Protein AF-A0A9N9MFJ0-F1 (afdb_monomer_lite)

Secondary structure (DSSP, 8-state):
-HHHHHHHHSTTGGG--TTHHHHHHHHHHHHHHHHHHHHHHHHHHHHHHHHHHSS--EETTEEHHHHHHHHHHHHHHHHHHHHHHHHHHHHHHHHSSTT-----SS-------------------------PPPPP--------------------SSSSSSSSSS----HHHHHHHHHHHHHHHHHHHHHHHHHHHHHHHHHHHHHHHHHHHHHHHHHHHHHHHHHTT--

Sequence (231 aa):
MIQFEENATGVNRFKNRGGQLLQEEKERNKLSKVIPQLEEQMLNLSGAFLVKNGVVFKTFGSTVEEYIQNLHESRENDRKTKLSARKLQRCETTLRTPGKSCMSLFPPSTSKCTTVTPKTIASASKKKIFATPTTENTAKRPKATPATVGSKTNWCSTAFVSIWLLNGFSISTAIRQFVQRKQRRLFHFIFNFWLFHSRLLLWSLHWRRLSKTTQNWCNKKISKARHENDS

Structure (mmCIF, N/CA/C/O backbone):
data_AF-A0A9N9MFJ0-F1
#
_entry.id   AF-A0A9N9MFJ0-F1
#
loop_
_atom_site.group_PDB
_atom_site.id
_atom_site.type_symbol
_atom_site.label_atom_id
_atom_site.label_alt_id
_atom_site.label_comp_id
_atom_site.label_asym_id
_atom_site.label_entity_id
_atom_site.label_seq_id
_atom_site.pdbx_PDB_ins_code
_atom_site.Cartn_x
_atom_site.Cartn_y
_atom_site.Cartn_z
_atom_site.occupancy
_atom_site.B_iso_or_equiv
_atom_site.auth_seq_id
_atom_site.auth_comp_id
_atom_site.auth_asym_id
_atom_site.auth_atom_id
_atom_site.pdbx_PDB_model_num
ATOM 1 N N . MET A 1 1 ? 1.317 -4.064 0.235 1.00 89.25 1 MET A N 1
ATOM 2 C CA . MET A 1 1 ? 0.957 -3.100 -0.834 1.00 89.25 1 MET A CA 1
ATOM 3 C C . MET A 1 1 ? 2.198 -2.470 -1.450 1.00 89.25 1 MET A C 1
ATOM 5 O O . MET A 1 1 ? 2.419 -2.697 -2.627 1.00 89.25 1 MET A O 1
ATOM 9 N N . ILE A 1 2 ? 3.027 -1.771 -0.664 1.00 89.88 2 ILE A N 1
ATOM 10 C CA . ILE A 1 2 ? 4.211 -1.014 -1.125 1.00 89.88 2 ILE A CA 1
ATOM 11 C C . ILE A 1 2 ? 5.110 -1.820 -2.082 1.00 89.88 2 ILE A C 1
ATOM 13 O O . ILE A 1 2 ? 5.351 -1.379 -3.198 1.00 89.88 2 ILE A O 1
ATOM 17 N N . GLN A 1 3 ? 5.501 -3.044 -1.713 1.00 90.56 3 GLN A N 1
ATOM 18 C CA . GLN A 1 3 ? 6.337 -3.906 -2.567 1.00 90.56 3 GLN A CA 1
ATOM 19 C C . GLN A 1 3 ? 5.729 -4.171 -3.958 1.00 90.56 3 GLN A C 1
ATOM 21 O O . GLN A 1 3 ? 6.433 -4.127 -4.962 1.00 90.56 3 GLN A O 1
ATOM 26 N N . PHE A 1 4 ? 4.413 -4.395 -4.049 1.00 90.56 4 PHE A N 1
ATOM 27 C CA . PHE A 1 4 ? 3.742 -4.592 -5.340 1.00 90.56 4 PHE A CA 1
ATOM 28 C C . PHE A 1 4 ? 3.744 -3.316 -6.192 1.00 90.56 4 PHE A C 1
ATOM 30 O O . PHE A 1 4 ? 3.806 -3.398 -7.416 1.00 90.56 4 PHE A O 1
ATOM 37 N N . GLU A 1 5 ? 3.701 -2.136 -5.572 1.00 89.25 5 GLU A N 1
ATOM 38 C CA . GLU A 1 5 ? 3.791 -0.852 -6.282 1.00 89.25 5 GLU A CA 1
ATOM 39 C C . GLU A 1 5 ? 5.205 -0.567 -6.787 1.00 89.25 5 GLU A C 1
ATOM 41 O O . GLU A 1 5 ? 5.390 -0.065 -7.898 1.00 89.25 5 GLU A O 1
ATOM 46 N N . GLU A 1 6 ? 6.213 -0.928 -6.000 1.00 89.56 6 GLU A N 1
ATOM 47 C CA . GLU A 1 6 ? 7.617 -0.829 -6.394 1.00 89.56 6 GLU A CA 1
ATOM 48 C C . GLU A 1 6 ? 7.927 -1.781 -7.550 1.00 89.56 6 GLU A C 1
ATOM 50 O O . GLU A 1 6 ? 8.476 -1.354 -8.568 1.00 89.56 6 GLU A O 1
ATOM 55 N N . ASN A 1 7 ? 7.459 -3.028 -7.473 1.00 88.00 7 ASN A N 1
ATOM 56 C CA . ASN A 1 7 ? 7.577 -3.997 -8.564 1.00 88.00 7 ASN A CA 1
ATOM 57 C C . ASN A 1 7 ? 6.837 -3.526 -9.830 1.00 88.00 7 ASN A C 1
ATOM 59 O O . ASN A 1 7 ? 7.343 -3.674 -10.944 1.00 88.00 7 ASN A O 1
ATOM 63 N N . ALA A 1 8 ? 5.670 -2.886 -9.679 1.00 87.25 8 ALA A N 1
ATOM 64 C CA . ALA A 1 8 ? 4.902 -2.343 -10.800 1.00 87.25 8 ALA A CA 1
ATOM 65 C C . ALA A 1 8 ? 5.563 -1.126 -11.478 1.00 87.25 8 ALA A C 1
ATOM 67 O O . ALA A 1 8 ? 5.294 -0.869 -12.658 1.00 87.25 8 ALA A O 1
ATOM 68 N N . THR A 1 9 ? 6.411 -0.382 -10.761 1.00 85.94 9 THR A N 1
ATOM 69 C CA . THR A 1 9 ? 7.080 0.844 -11.241 1.00 85.94 9 THR A CA 1
ATOM 70 C C . THR A 1 9 ? 8.585 0.681 -11.488 1.00 85.94 9 THR A C 1
ATOM 72 O O . THR A 1 9 ? 9.247 1.643 -11.898 1.00 85.94 9 THR A O 1
ATOM 75 N N . GLY A 1 10 ? 9.125 -0.516 -11.245 1.00 84.56 10 GLY A N 1
ATOM 76 C CA . GLY A 1 10 ? 10.537 -0.851 -11.391 1.00 84.56 10 GLY A CA 1
ATOM 77 C C . GLY A 1 10 ? 10.978 -1.059 -12.842 1.00 84.56 10 GLY A C 1
ATOM 78 O O . GLY A 1 10 ? 10.220 -1.520 -13.695 1.00 84.56 10 GLY A O 1
ATOM 79 N N . VAL A 1 11 ? 12.253 -0.767 -13.116 1.00 83.25 11 VAL A N 1
ATOM 80 C CA . VAL A 1 11 ? 12.865 -0.867 -14.459 1.00 83.25 11 VAL A CA 1
ATOM 81 C C . VAL A 1 11 ? 12.879 -2.312 -14.984 1.00 83.25 11 VAL A C 1
ATOM 83 O O . VAL A 1 11 ? 12.738 -2.545 -16.180 1.00 83.25 11 VAL A O 1
ATOM 86 N N . ASN A 1 12 ? 12.972 -3.299 -14.087 1.00 83.06 12 ASN A N 1
ATOM 87 C CA . ASN A 1 12 ? 13.058 -4.725 -14.424 1.00 83.06 12 ASN A CA 1
ATOM 88 C C . ASN A 1 12 ? 11.703 -5.455 -14.463 1.00 83.06 12 ASN A C 1
ATOM 90 O O . ASN A 1 12 ? 11.678 -6.685 -14.506 1.00 83.06 12 ASN A O 1
ATOM 94 N N . ARG A 1 13 ? 10.575 -4.733 -14.486 1.00 84.62 13 ARG A N 1
ATOM 95 C CA . ARG A 1 13 ? 9.223 -5.322 -14.438 1.00 84.62 13 ARG A CA 1
ATOM 96 C C . ARG A 1 13 ? 8.964 -6.391 -15.512 1.00 84.62 13 ARG A C 1
ATOM 98 O O . ARG A 1 13 ? 8.273 -7.372 -15.258 1.00 84.62 13 ARG A O 1
ATOM 105 N N . PHE A 1 14 ? 9.525 -6.227 -16.710 1.00 85.00 14 PHE A N 1
ATOM 106 C CA . PHE A 1 14 ? 9.310 -7.150 -17.835 1.00 85.00 14 PHE A CA 1
ATOM 107 C C . PHE A 1 14 ? 10.260 -8.356 -17.857 1.00 85.00 14 PHE A C 1
ATOM 109 O O . PHE A 1 14 ? 10.137 -9.217 -18.726 1.00 85.00 14 PHE A O 1
ATOM 116 N N . LYS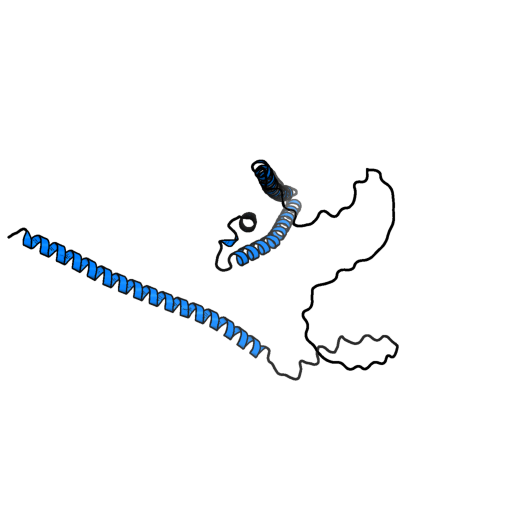 A 1 15 ? 11.196 -8.454 -16.905 1.00 85.62 15 LYS A N 1
ATOM 117 C CA . LYS A 1 15 ? 12.100 -9.609 -16.794 1.00 85.62 15 LYS A CA 1
ATOM 118 C C . LYS A 1 15 ? 11.383 -10.857 -16.251 1.00 85.62 15 LYS A C 1
ATOM 120 O O . LYS A 1 15 ? 11.860 -11.974 -16.456 1.00 85.62 15 LYS A O 1
ATOM 125 N N . ASN A 1 16 ? 10.226 -10.677 -15.615 1.00 81.00 16 ASN A N 1
ATOM 126 C CA . ASN A 1 16 ? 9.433 -11.745 -15.011 1.00 81.00 16 ASN A CA 1
ATOM 127 C C . ASN A 1 16 ? 8.742 -12.590 -16.104 1.00 81.00 16 ASN A C 1
ATOM 129 O O . ASN A 1 16 ? 7.738 -12.183 -16.692 1.00 81.00 16 ASN A O 1
ATOM 133 N N . ARG A 1 17 ? 9.294 -13.774 -16.406 1.00 80.31 17 ARG A N 1
ATOM 134 C CA . ARG A 1 17 ? 8.731 -14.739 -17.374 1.00 80.31 17 ARG A CA 1
ATOM 135 C C . ARG A 1 17 ? 7.572 -15.536 -16.749 1.00 80.31 17 ARG A C 1
ATOM 137 O O . ARG A 1 17 ? 7.477 -15.657 -15.537 1.00 80.31 17 ARG A O 1
ATOM 144 N N . GLY A 1 18 ? 6.696 -16.116 -17.575 1.00 86.06 18 GLY A N 1
ATOM 145 C CA . GLY A 1 18 ? 5.703 -17.102 -17.109 1.00 86.06 18 GLY A CA 1
ATOM 146 C C . GLY A 1 18 ? 4.412 -16.544 -16.492 1.00 86.06 18 GLY A C 1
ATOM 147 O O . GLY A 1 18 ? 3.746 -17.247 -15.742 1.00 86.06 18 GLY A O 1
ATOM 148 N N . GLY A 1 19 ? 4.024 -15.301 -16.802 1.00 90.31 19 GLY A N 1
ATOM 149 C CA . GLY A 1 19 ? 2.729 -14.741 -16.375 1.00 90.31 19 GLY A CA 1
ATOM 150 C C . GLY A 1 19 ? 2.687 -14.202 -14.939 1.00 90.31 19 GLY A C 1
ATOM 151 O O . GLY A 1 19 ? 1.621 -13.801 -14.474 1.00 90.31 19 GLY A O 1
ATOM 152 N N . GLN A 1 20 ? 3.832 -14.130 -14.259 1.00 90.31 20 GLN A N 1
ATOM 153 C CA . GLN A 1 20 ? 3.965 -13.595 -12.901 1.00 90.31 20 GLN A CA 1
ATOM 154 C C . GLN A 1 20 ? 3.457 -12.148 -12.774 1.00 90.31 20 GLN A C 1
ATOM 156 O O . GLN A 1 20 ? 2.785 -11.817 -11.803 1.00 90.31 20 GLN A O 1
ATOM 161 N N . LEU A 1 21 ? 3.651 -11.319 -13.807 1.00 90.69 21 LEU A N 1
ATOM 162 C CA . LEU A 1 21 ? 3.109 -9.955 -13.877 1.00 90.69 21 LEU A CA 1
ATOM 163 C C . LEU A 1 21 ? 1.594 -9.906 -13.613 1.00 90.69 21 LEU A C 1
ATOM 165 O O . LEU A 1 21 ? 1.085 -8.995 -12.968 1.00 90.69 21 LEU A O 1
ATOM 169 N N . LEU A 1 22 ? 0.870 -10.898 -14.134 1.00 91.38 22 LEU A N 1
ATOM 170 C CA . LEU A 1 22 ? -0.580 -10.986 -14.015 1.00 91.38 22 LEU A CA 1
ATOM 171 C C . LEU A 1 22 ? -0.999 -11.421 -12.606 1.00 91.38 22 LEU A C 1
ATOM 173 O O . LEU A 1 22 ? -2.061 -11.030 -12.127 1.00 91.38 22 LEU A O 1
ATOM 177 N N . GLN A 1 23 ? -0.170 -12.233 -11.949 1.00 93.12 23 GLN A N 1
ATOM 178 C CA . GLN A 1 23 ? -0.388 -12.675 -10.574 1.00 93.12 23 GLN A CA 1
ATOM 179 C C . GLN A 1 23 ? -0.132 -11.532 -9.593 1.00 93.12 23 GLN A C 1
ATOM 181 O O . GLN A 1 23 ? -1.016 -11.229 -8.795 1.00 93.12 23 GLN A O 1
ATOM 186 N N . GLU A 1 24 ? 0.998 -10.836 -9.729 1.00 92.62 24 GLU A N 1
ATOM 187 C CA . GLU A 1 24 ? 1.337 -9.656 -8.923 1.00 92.62 24 GLU A CA 1
ATOM 188 C C . GLU A 1 24 ? 0.259 -8.572 -9.047 1.00 92.62 24 GLU A C 1
ATOM 190 O O . GLU A 1 24 ? -0.202 -8.025 -8.048 1.00 92.62 24 GLU A O 1
ATOM 195 N N . GLU A 1 25 ? -0.229 -8.313 -10.262 1.00 93.69 25 GLU A N 1
ATOM 196 C CA . GLU A 1 25 ? -1.300 -7.342 -10.496 1.00 93.69 25 GLU A CA 1
ATOM 197 C C . GLU A 1 25 ? -2.639 -7.791 -9.885 1.00 93.69 25 GLU A C 1
ATOM 199 O O . GLU A 1 25 ? -3.388 -6.991 -9.316 1.00 93.69 25 GLU A O 1
ATOM 204 N N . LYS A 1 26 ? -2.948 -9.092 -9.942 1.00 95.25 26 LYS A N 1
ATOM 205 C CA . LYS A 1 26 ? -4.134 -9.652 -9.283 1.00 95.25 2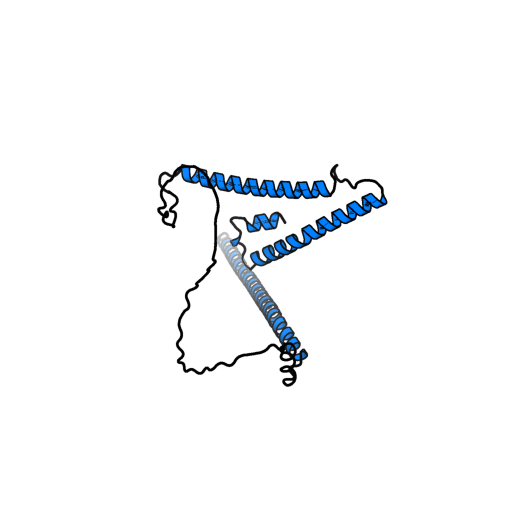6 LYS A CA 1
ATOM 206 C C . LYS A 1 26 ? -4.039 -9.521 -7.762 1.00 95.25 26 LYS A C 1
ATOM 208 O O . LYS A 1 26 ? -5.041 -9.203 -7.126 1.00 95.25 26 LYS A O 1
ATOM 213 N N . GLU A 1 27 ? -2.873 -9.767 -7.179 1.00 95.69 27 GLU A N 1
ATOM 214 C CA . GLU A 1 27 ? -2.626 -9.637 -5.740 1.00 95.69 27 GLU A CA 1
ATOM 215 C C . GLU A 1 27 ? -2.669 -8.183 -5.283 1.00 95.69 27 GLU A C 1
ATOM 217 O O . GLU A 1 27 ? -3.352 -7.878 -4.304 1.00 95.69 27 GLU A O 1
ATOM 222 N N . ARG A 1 28 ? -2.070 -7.271 -6.050 1.00 95.62 28 ARG A N 1
ATOM 223 C CA . ARG A 1 28 ? -2.187 -5.825 -5.838 1.00 95.62 28 ARG A CA 1
ATOM 224 C C . ARG A 1 28 ? -3.653 -5.397 -5.771 1.00 95.62 28 ARG A C 1
ATOM 226 O O . ARG A 1 28 ? -4.057 -4.762 -4.804 1.00 95.62 28 ARG A O 1
ATOM 233 N N . ASN A 1 29 ? -4.470 -5.829 -6.734 1.00 95.81 29 ASN A N 1
ATOM 234 C CA . ASN A 1 29 ? -5.901 -5.513 -6.771 1.00 95.81 29 ASN A CA 1
ATOM 235 C C . ASN A 1 29 ? -6.698 -6.131 -5.613 1.00 95.81 29 ASN A C 1
ATOM 237 O O . ASN A 1 29 ? -7.684 -5.542 -5.174 1.00 95.81 29 ASN A O 1
ATOM 241 N N . LYS A 1 30 ? -6.299 -7.305 -5.105 1.00 96.81 30 LYS A N 1
ATOM 242 C CA . LYS A 1 30 ? -6.892 -7.864 -3.880 1.00 96.81 30 LYS A CA 1
ATOM 243 C C . LYS A 1 30 ? -6.556 -6.989 -2.676 1.00 96.81 30 LYS A C 1
ATOM 245 O O . LYS A 1 30 ? -7.462 -6.607 -1.945 1.00 96.81 30 LYS A O 1
ATOM 250 N N . LEU A 1 31 ? -5.285 -6.627 -2.501 1.00 95.88 31 LEU A N 1
ATOM 251 C CA . LEU A 1 31 ? -4.848 -5.781 -1.389 1.00 95.88 31 LEU A CA 1
ATOM 252 C C . LEU A 1 31 ? -5.511 -4.403 -1.424 1.00 95.88 31 LEU A C 1
ATOM 254 O O . LEU A 1 31 ? -5.966 -3.938 -0.387 1.00 95.88 31 LEU A O 1
ATOM 258 N N . SER A 1 32 ? -5.661 -3.790 -2.601 1.00 94.31 32 SER A N 1
ATOM 259 C CA . SER A 1 32 ? -6.371 -2.510 -2.744 1.00 94.31 32 SER A CA 1
ATOM 260 C C . SER A 1 32 ? -7.829 -2.556 -2.279 1.00 94.31 32 SER A C 1
ATOM 262 O O . SER A 1 32 ? -8.378 -1.516 -1.941 1.00 94.31 32 SER A O 1
ATOM 264 N N . LYS A 1 33 ? -8.458 -3.737 -2.259 1.00 96.44 33 LYS A N 1
ATOM 265 C CA . LYS A 1 33 ? -9.828 -3.920 -1.759 1.00 96.44 33 LYS A CA 1
ATOM 266 C C . LYS A 1 33 ? -9.871 -4.293 -0.282 1.00 96.44 33 LYS A C 1
ATOM 268 O O . LYS A 1 33 ? -10.771 -3.859 0.418 1.00 96.44 33 LYS A O 1
ATOM 273 N N . VAL A 1 34 ? -8.920 -5.104 0.178 1.00 97.12 34 VAL A N 1
ATOM 274 C CA . VAL A 1 34 ? -8.897 -5.610 1.559 1.00 97.12 34 VAL A CA 1
ATOM 275 C C . VAL A 1 34 ? -8.415 -4.546 2.544 1.00 97.12 34 VAL A C 1
ATOM 277 O O . VAL A 1 34 ? -8.942 -4.467 3.644 1.00 97.12 34 VAL A O 1
ATOM 280 N N . ILE A 1 35 ? -7.456 -3.699 2.160 1.00 95.88 35 ILE A N 1
ATOM 281 C CA . ILE A 1 35 ? -6.930 -2.635 3.031 1.00 95.88 35 ILE A CA 1
ATOM 282 C C . ILE A 1 35 ? -8.027 -1.685 3.546 1.00 95.88 35 ILE A C 1
ATOM 284 O O . ILE A 1 35 ? -8.131 -1.572 4.763 1.00 95.88 35 ILE A O 1
ATOM 288 N N . PRO A 1 36 ? -8.893 -1.078 2.706 1.00 96.56 36 PRO A N 1
ATOM 289 C CA . PRO A 1 36 ? -9.933 -0.179 3.216 1.00 96.56 36 PRO A CA 1
ATOM 290 C C . PRO A 1 36 ? -10.944 -0.895 4.126 1.00 96.56 36 PRO A C 1
ATOM 292 O O . PRO A 1 36 ? -11.445 -0.303 5.074 1.00 96.56 36 PRO A O 1
ATOM 295 N N . GLN A 1 37 ? -11.204 -2.187 3.893 1.00 97.81 37 GLN A N 1
ATOM 296 C CA . GLN A 1 37 ? -12.067 -2.985 4.772 1.00 97.81 37 GLN A CA 1
ATOM 297 C C . GLN A 1 37 ? -11.430 -3.209 6.149 1.00 97.81 37 GLN A C 1
ATOM 299 O O . GLN A 1 37 ? -12.123 -3.177 7.161 1.00 97.81 37 GLN A O 1
ATOM 304 N N . LEU A 1 38 ? -10.115 -3.440 6.198 1.00 97.62 38 LEU A N 1
ATOM 305 C CA . LEU A 1 38 ? -9.385 -3.576 7.458 1.00 97.62 38 LEU A CA 1
ATOM 306 C C . LEU A 1 38 ? -9.311 -2.245 8.212 1.00 97.62 38 LEU A C 1
ATOM 308 O O . LEU A 1 38 ? -9.497 -2.237 9.425 1.00 97.62 38 LEU A O 1
ATOM 312 N N . GLU A 1 39 ? -9.089 -1.133 7.509 1.00 96.31 39 GLU A N 1
ATOM 313 C CA . GLU A 1 39 ? -9.097 0.214 8.097 1.00 96.31 39 GLU A CA 1
ATOM 314 C C . GLU A 1 39 ? -10.450 0.509 8.766 1.00 96.31 39 GLU A C 1
ATOM 316 O O . GLU A 1 39 ? -10.492 0.866 9.942 1.00 96.31 39 GLU A O 1
ATOM 321 N N . GLU A 1 40 ? -11.563 0.250 8.072 1.00 97.31 40 GLU A N 1
ATOM 322 C CA . GLU A 1 40 ? -12.914 0.412 8.624 1.00 97.31 40 GLU A CA 1
ATOM 323 C C . GLU A 1 40 ? -13.154 -0.485 9.850 1.00 97.31 40 GLU A C 1
ATOM 325 O O . GLU A 1 40 ? -13.666 -0.033 10.875 1.00 97.31 40 GLU A O 1
ATOM 330 N N . GLN A 1 41 ? -12.745 -1.757 9.787 1.00 97.62 41 GLN A N 1
ATOM 331 C CA . GLN A 1 41 ? -12.876 -2.679 10.918 1.00 97.62 41 GLN A CA 1
ATOM 332 C C . GLN A 1 41 ? -12.095 -2.201 12.146 1.00 97.62 41 GLN A C 1
ATOM 334 O O . GLN A 1 41 ? -12.617 -2.256 13.260 1.00 97.62 41 GLN A O 1
ATOM 339 N N . MET A 1 42 ? -10.868 -1.712 11.960 1.00 96.12 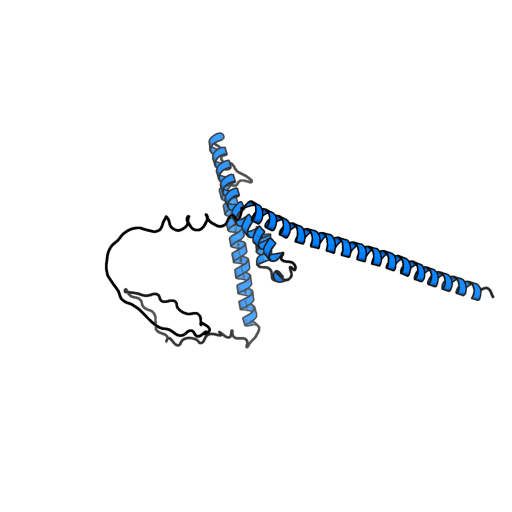42 MET A N 1
ATOM 340 C CA . MET A 1 42 ? -10.055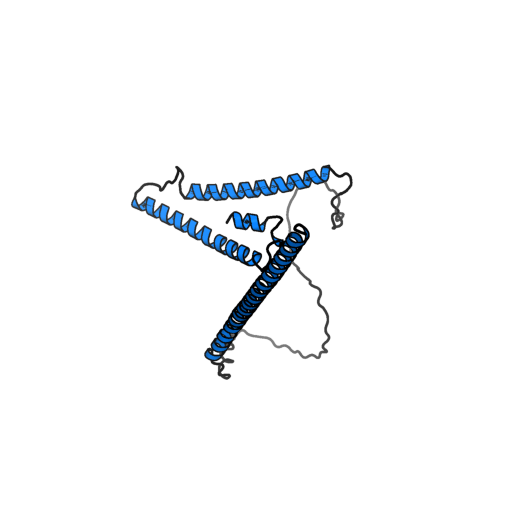 -1.182 13.055 1.00 96.12 42 MET A CA 1
ATOM 341 C C . MET A 1 42 ? -10.695 0.058 13.685 1.00 96.12 42 MET A C 1
ATOM 343 O O . MET A 1 42 ? -10.756 0.149 14.913 1.00 96.12 42 MET A O 1
ATOM 347 N N . LEU A 1 43 ? -11.226 0.973 12.868 1.00 95.94 43 LEU A N 1
ATOM 348 C CA . LEU A 1 43 ? -11.938 2.157 13.353 1.00 95.94 43 LEU A CA 1
ATOM 349 C C . LEU A 1 43 ? -13.190 1.766 14.146 1.00 95.94 43 LEU A C 1
ATOM 351 O O . LEU A 1 43 ? -13.364 2.226 15.276 1.00 95.94 43 LEU A O 1
ATOM 355 N N . ASN A 1 44 ? -13.994 0.836 13.629 1.00 96.81 44 ASN A N 1
ATOM 356 C CA . ASN A 1 44 ? -15.191 0.338 14.309 1.00 96.81 44 ASN A CA 1
ATOM 357 C C . ASN A 1 44 ? -14.866 -0.308 15.665 1.00 96.81 44 ASN A C 1
ATOM 359 O O . ASN A 1 44 ? -15.530 -0.028 16.666 1.00 96.81 44 ASN A O 1
ATOM 363 N N . LEU A 1 45 ? -13.823 -1.142 15.726 1.00 96.25 45 LEU A N 1
ATOM 364 C CA . LEU A 1 45 ? -13.375 -1.761 16.977 1.00 96.25 45 LEU A CA 1
ATOM 365 C C . LEU A 1 45 ? -12.847 -0.722 17.972 1.00 96.25 45 LEU A C 1
ATOM 367 O O . LEU A 1 45 ? -13.136 -0.823 19.165 1.00 96.25 45 LEU A O 1
ATOM 371 N N . SER A 1 46 ? -12.126 0.296 17.492 1.00 95.50 46 SER A N 1
ATOM 372 C CA . SER A 1 46 ? -11.636 1.388 18.339 1.00 95.50 46 SER A CA 1
ATOM 373 C C . SER A 1 46 ? -12.783 2.218 18.932 1.00 95.50 46 SER A C 1
ATOM 375 O O . SER A 1 46 ? -12.763 2.531 20.124 1.00 95.50 46 SER A O 1
ATOM 377 N N . GLY A 1 47 ? -13.834 2.486 18.149 1.00 95.06 47 GLY A N 1
ATOM 378 C CA . GLY A 1 47 ? -15.040 3.170 18.616 1.00 95.06 47 GLY A CA 1
ATOM 379 C C . GLY A 1 47 ? -15.822 2.335 19.630 1.00 95.06 47 GLY A C 1
ATOM 380 O O . GLY A 1 47 ? -16.203 2.831 20.689 1.00 95.06 47 GLY A O 1
ATOM 381 N N . ALA A 1 48 ? -15.990 1.035 19.371 1.00 96.12 48 ALA A N 1
ATOM 382 C CA . ALA A 1 48 ? -16.626 0.122 20.319 1.00 96.12 48 ALA A CA 1
ATOM 383 C C . ALA A 1 48 ? -15.849 0.026 21.645 1.00 96.12 48 ALA A C 1
ATOM 385 O O . ALA A 1 48 ? -16.455 -0.083 22.712 1.00 96.12 48 ALA A O 1
ATOM 386 N N . PHE A 1 49 ? -14.516 0.085 21.594 1.00 96.69 49 PHE A N 1
ATOM 387 C CA . PHE A 1 49 ? -13.671 0.128 22.785 1.00 96.69 49 PHE A CA 1
ATOM 388 C C . PHE A 1 49 ? -13.881 1.414 23.592 1.00 96.69 49 PHE A C 1
ATOM 390 O O . PHE A 1 49 ? -14.015 1.337 24.815 1.00 96.69 49 PHE A O 1
ATOM 397 N N . LEU A 1 50 ? -13.956 2.570 22.922 1.00 95.44 50 LEU A N 1
ATOM 398 C CA . LEU A 1 50 ? -14.217 3.859 23.566 1.00 95.44 50 LEU A CA 1
ATOM 399 C C . LEU A 1 50 ? -15.567 3.859 24.291 1.00 95.44 50 LEU A C 1
ATOM 401 O O . LEU A 1 50 ? -15.635 4.266 25.446 1.00 95.44 50 LEU A O 1
ATOM 405 N N . VAL A 1 51 ? -16.621 3.346 23.651 1.00 96.56 51 VAL A N 1
ATOM 406 C CA . VAL A 1 51 ? -17.962 3.259 24.255 1.00 96.56 51 VAL A CA 1
ATOM 407 C C . VAL A 1 51 ? -17.972 2.347 25.485 1.00 96.56 51 VAL A C 1
ATOM 409 O O . VAL A 1 51 ? -18.627 2.658 26.474 1.00 96.56 51 VAL A O 1
ATOM 412 N N . LYS A 1 52 ? -17.243 1.224 25.445 1.00 96.75 52 LYS A N 1
ATOM 413 C CA . LYS A 1 52 ? -17.221 0.250 26.548 1.00 96.75 52 LYS A CA 1
ATOM 414 C C . LYS A 1 52 ? -16.393 0.698 27.749 1.00 96.75 52 LYS A C 1
ATOM 416 O O . LYS A 1 52 ? -16.782 0.415 28.875 1.00 96.75 52 LYS A O 1
ATOM 421 N N . ASN A 1 53 ? -15.250 1.341 27.517 1.00 95.75 53 ASN A N 1
ATOM 422 C CA . ASN A 1 53 ? -14.281 1.647 28.576 1.00 95.75 53 ASN A CA 1
ATOM 423 C C . ASN A 1 53 ? -14.248 3.131 28.963 1.00 95.75 53 ASN A C 1
ATOM 425 O O . ASN A 1 53 ? -13.641 3.478 29.970 1.00 95.75 53 ASN A O 1
ATOM 429 N N . GLY A 1 54 ? -14.835 4.018 28.152 1.00 94.50 54 GLY A N 1
ATOM 430 C CA . GLY A 1 54 ? -14.755 5.471 28.338 1.00 94.50 54 GLY A CA 1
ATOM 431 C C . GLY A 1 54 ? -13.374 6.068 28.043 1.00 94.50 54 GLY A C 1
ATOM 432 O O . GLY A 1 54 ? -13.152 7.249 28.293 1.00 94.50 54 GLY A O 1
ATOM 433 N N . VAL A 1 55 ? -12.437 5.272 27.514 1.00 93.19 55 VAL A N 1
ATOM 434 C CA . VAL A 1 55 ? -11.055 5.680 27.227 1.00 93.19 55 VAL A CA 1
ATOM 435 C C . VAL A 1 55 ? -10.734 5.450 25.755 1.00 93.19 55 VAL A C 1
ATOM 437 O O . VAL A 1 55 ? -11.095 4.425 25.175 1.00 93.19 55 VAL A O 1
ATOM 440 N N . VAL A 1 56 ? -10.029 6.406 25.148 1.00 93.75 56 VAL A N 1
ATOM 441 C CA . VAL A 1 56 ? -9.587 6.325 23.751 1.00 93.75 56 VAL A CA 1
ATOM 442 C C . VAL A 1 56 ? -8.525 5.241 23.600 1.00 93.75 56 VAL A C 1
ATOM 444 O O . VAL A 1 56 ? -7.526 5.229 24.320 1.00 93.75 56 VAL A O 1
ATOM 447 N N . PHE A 1 57 ? -8.717 4.358 22.623 1.00 94.88 57 PHE A N 1
ATOM 448 C CA . PHE A 1 57 ? -7.723 3.354 22.272 1.00 94.88 57 PHE A CA 1
ATOM 449 C C . PHE A 1 57 ? -6.518 4.023 21.594 1.00 94.88 57 PHE A C 1
ATOM 451 O O . PHE A 1 57 ? -6.636 4.573 20.497 1.00 94.88 57 PHE A O 1
ATOM 458 N N . LYS A 1 58 ? -5.360 3.988 22.262 1.00 94.50 58 LYS A N 1
ATOM 459 C CA . LYS A 1 58 ? -4.099 4.552 21.768 1.00 94.50 58 LYS A CA 1
ATOM 460 C C . LYS A 1 58 ? -3.034 3.471 21.669 1.00 94.50 58 LYS A C 1
ATOM 462 O O . LYS A 1 58 ? -2.866 2.671 22.586 1.00 94.50 58 LYS A O 1
ATOM 467 N N . THR A 1 59 ? -2.266 3.500 20.589 1.00 91.75 59 THR A N 1
ATOM 468 C CA . THR A 1 59 ? -1.109 2.626 20.364 1.00 91.75 59 THR A CA 1
ATOM 469 C C . THR A 1 59 ? 0.093 3.488 20.021 1.00 91.75 59 THR A C 1
ATOM 471 O O . THR A 1 59 ? 0.009 4.318 19.121 1.00 91.75 59 THR A O 1
ATOM 474 N N . PHE A 1 60 ? 1.206 3.313 20.739 1.00 90.81 60 PHE A N 1
ATOM 475 C CA . PHE A 1 60 ? 2.422 4.127 20.566 1.00 90.81 60 PHE A CA 1
ATOM 476 C C . PHE A 1 60 ? 2.194 5.643 20.723 1.00 90.81 60 PHE A C 1
ATOM 478 O O . PHE A 1 60 ? 2.879 6.448 20.105 1.00 90.81 60 PHE A O 1
ATOM 485 N N . GLY A 1 61 ? 1.223 6.038 21.553 1.00 93.19 61 GLY A N 1
ATOM 486 C CA . GLY A 1 61 ? 0.892 7.444 21.807 1.00 93.19 61 GLY A CA 1
ATOM 487 C C . GLY A 1 61 ? -0.074 8.082 20.803 1.00 93.19 61 GLY A C 1
ATOM 488 O O . GLY A 1 61 ? -0.587 9.158 21.096 1.00 93.19 61 GLY A O 1
ATOM 489 N N . SER A 1 62 ? -0.393 7.410 19.695 1.00 93.81 62 SER A N 1
ATOM 490 C CA . SER A 1 62 ? -1.324 7.897 18.666 1.00 93.81 62 SER A CA 1
ATOM 491 C C . SER A 1 62 ? -2.641 7.128 18.675 1.00 93.81 62 SER A C 1
ATOM 493 O O . SER A 1 62 ? -2.705 5.971 19.111 1.00 93.81 62 SER A O 1
ATOM 495 N N . THR A 1 63 ? -3.706 7.767 18.192 1.00 95.75 63 THR A N 1
ATOM 496 C CA . THR A 1 63 ? -4.979 7.078 17.932 1.00 95.75 63 THR A CA 1
ATOM 497 C C . THR A 1 63 ? -4.889 6.233 16.657 1.00 95.75 63 THR A C 1
ATOM 499 O O . THR A 1 63 ? -3.990 6.406 15.833 1.00 95.75 63 THR A O 1
ATOM 502 N N . VAL A 1 64 ? -5.815 5.286 16.487 1.00 95.00 64 VAL A N 1
ATOM 503 C CA . VAL A 1 64 ? -5.860 4.428 15.286 1.00 95.00 64 VAL A CA 1
ATOM 504 C C . VAL A 1 64 ? -6.059 5.261 14.020 1.00 95.00 64 VAL A C 1
ATOM 506 O O . VAL A 1 64 ? -5.412 5.004 13.009 1.00 95.00 64 VAL A O 1
ATOM 509 N N . GLU A 1 65 ? -6.924 6.272 14.093 1.00 94.06 65 GLU A N 1
ATOM 510 C CA . GLU A 1 65 ? -7.218 7.182 12.986 1.00 94.06 65 GLU A CA 1
ATOM 511 C C . GLU A 1 65 ? -5.978 7.984 12.571 1.00 94.06 65 GLU A C 1
ATOM 513 O O . GLU A 1 65 ? -5.576 7.933 11.407 1.00 94.06 65 GLU A O 1
ATOM 518 N N . GLU A 1 66 ? -5.305 8.622 13.533 1.00 95.62 66 GLU A N 1
ATOM 519 C CA . GLU A 1 66 ? -4.051 9.349 13.297 1.00 95.62 66 GLU A CA 1
ATOM 520 C C . GLU A 1 66 ? -2.974 8.447 12.688 1.00 95.62 66 GLU A C 1
ATOM 522 O O . GLU A 1 66 ? -2.250 8.848 11.777 1.00 95.62 66 GLU A O 1
ATOM 527 N N . TYR A 1 67 ? -2.861 7.209 13.175 1.00 95.88 67 TYR A N 1
ATOM 528 C CA . TYR A 1 67 ? -1.867 6.269 12.675 1.00 95.88 67 TYR A CA 1
ATOM 529 C C . TYR A 1 67 ? -2.111 5.907 11.203 1.00 95.88 67 TYR A C 1
ATOM 531 O O . TYR A 1 67 ? -1.177 5.937 10.399 1.00 95.88 67 TYR A O 1
ATOM 539 N N . ILE A 1 68 ? -3.360 5.610 10.826 1.00 95.12 68 ILE A N 1
ATOM 540 C CA . ILE A 1 68 ? -3.731 5.312 9.433 1.00 95.12 68 ILE A CA 1
ATOM 541 C C . ILE A 1 68 ? -3.470 6.529 8.539 1.00 95.12 68 ILE A C 1
ATOM 543 O O . ILE A 1 68 ? -2.864 6.386 7.472 1.00 95.12 68 ILE A O 1
ATOM 547 N N . GLN A 1 69 ? -3.858 7.725 8.988 1.00 95.25 69 GLN A N 1
ATOM 548 C CA . GLN A 1 69 ? -3.631 8.962 8.244 1.00 95.25 69 GLN A CA 1
ATOM 549 C C . GLN A 1 69 ? -2.135 9.213 8.007 1.00 95.25 69 GLN A C 1
ATOM 551 O O . GLN A 1 69 ? -1.721 9.432 6.867 1.00 95.25 69 GLN A O 1
ATOM 556 N N . ASN A 1 70 ? -1.305 9.084 9.044 1.00 95.00 70 ASN A N 1
ATOM 557 C CA . ASN A 1 70 ? 0.145 9.246 8.929 1.00 95.00 70 ASN A CA 1
ATOM 558 C C . ASN A 1 70 ? 0.766 8.253 7.934 1.00 95.00 70 ASN A C 1
ATOM 560 O O . ASN A 1 70 ? 1.662 8.618 7.168 1.00 95.00 70 ASN A O 1
ATOM 564 N N . LEU A 1 71 ? 0.285 7.005 7.894 1.00 94.00 71 LEU A N 1
ATOM 565 C CA . LEU A 1 71 ? 0.737 6.017 6.909 1.00 94.00 71 LEU A CA 1
ATOM 566 C C . LEU A 1 71 ? 0.377 6.422 5.471 1.00 94.00 71 LEU A C 1
ATOM 568 O O . LEU A 1 71 ? 1.184 6.235 4.554 1.00 94.00 71 LEU A O 1
ATOM 572 N N . HIS A 1 72 ? -0.821 6.971 5.255 1.00 94.56 72 HIS A N 1
ATOM 573 C CA . HIS A 1 72 ? -1.256 7.450 3.938 1.00 94.56 72 HIS A CA 1
ATOM 574 C C . HIS A 1 72 ? -0.445 8.668 3.492 1.00 94.56 72 HIS A C 1
ATOM 576 O O . HIS A 1 72 ? 0.033 8.704 2.355 1.00 94.56 72 HIS A O 1
ATOM 582 N N . GLU A 1 73 ? -0.233 9.627 4.393 1.00 96.00 73 GLU A N 1
ATOM 583 C CA . GLU A 1 73 ? 0.563 10.829 4.136 1.00 96.00 73 GLU A CA 1
ATOM 584 C C . GLU A 1 73 ? 2.022 10.493 3.822 1.00 96.00 73 GLU A C 1
ATOM 586 O O . GLU A 1 73 ? 2.562 10.966 2.819 1.00 96.00 73 GLU A O 1
ATOM 591 N N . SER A 1 74 ? 2.647 9.621 4.619 1.00 95.12 74 SER A N 1
ATOM 592 C CA . SER A 1 74 ? 4.015 9.151 4.384 1.00 95.12 74 SER A CA 1
ATOM 593 C C . SER A 1 74 ? 4.153 8.507 3.002 1.00 95.12 74 SER A C 1
ATOM 595 O O . SER A 1 74 ? 5.037 8.882 2.230 1.00 95.12 74 SER A O 1
ATOM 597 N N . ARG A 1 75 ? 3.225 7.619 2.625 1.00 93.38 75 ARG A N 1
ATOM 598 C CA . ARG A 1 75 ? 3.238 6.964 1.309 1.00 93.38 75 ARG A CA 1
ATOM 599 C C . ARG A 1 75 ? 3.055 7.947 0.153 1.00 93.38 75 ARG A C 1
ATOM 601 O O . ARG A 1 75 ? 3.712 7.807 -0.881 1.00 93.38 75 ARG A O 1
ATOM 608 N N . GLU A 1 76 ? 2.168 8.928 0.292 1.00 94.06 76 GLU A N 1
ATOM 609 C CA . GLU A 1 76 ? 1.957 9.943 -0.743 1.00 94.06 76 GLU A CA 1
ATOM 610 C C . GLU A 1 76 ? 3.170 10.876 -0.874 1.00 94.06 76 GLU A C 1
ATOM 612 O O . GLU A 1 76 ? 3.565 11.227 -1.990 1.00 94.06 76 GLU A O 1
ATOM 617 N N . ASN A 1 77 ? 3.813 11.224 0.240 1.00 95.38 77 ASN A N 1
ATOM 618 C CA . ASN A 1 77 ? 5.050 12.001 0.246 1.00 95.38 77 ASN A CA 1
ATOM 619 C C . ASN A 1 77 ? 6.204 11.237 -0.410 1.00 95.38 77 ASN A C 1
ATOM 621 O O . ASN A 1 77 ? 6.907 11.804 -1.252 1.00 95.38 77 ASN A O 1
ATOM 625 N N . ASP A 1 78 ? 6.349 9.943 -0.133 1.00 92.69 78 ASP A N 1
ATOM 626 C CA . ASP A 1 78 ? 7.334 9.087 -0.800 1.00 92.69 78 ASP A CA 1
ATOM 627 C C . ASP A 1 78 ? 7.083 9.018 -2.308 1.00 92.69 78 ASP A C 1
ATOM 629 O O . ASP A 1 78 ? 8.009 9.137 -3.118 1.00 92.69 78 ASP A O 1
ATOM 633 N N . ARG A 1 79 ? 5.816 8.877 -2.714 1.00 90.94 79 ARG A N 1
ATOM 634 C CA . ARG A 1 79 ? 5.421 8.874 -4.127 1.00 90.94 79 ARG A CA 1
ATOM 635 C C . ARG A 1 79 ? 5.781 10.196 -4.807 1.00 90.94 79 ARG A C 1
ATOM 637 O O . ARG A 1 79 ? 6.377 10.182 -5.888 1.00 90.94 79 ARG A O 1
ATOM 644 N N . LYS A 1 80 ? 5.454 11.331 -4.183 1.00 93.00 80 LYS A N 1
ATOM 645 C CA . LYS A 1 80 ? 5.785 12.677 -4.682 1.00 93.00 80 LYS A CA 1
ATOM 646 C C . LYS A 1 80 ? 7.294 12.880 -4.793 1.00 93.00 80 LYS A C 1
ATOM 648 O O . LYS A 1 80 ? 7.758 13.341 -5.833 1.00 93.00 80 LYS A O 1
ATOM 653 N N . THR A 1 81 ? 8.049 12.471 -3.777 1.00 93.50 81 THR A N 1
ATOM 654 C CA . THR A 1 81 ? 9.514 12.587 -3.729 1.00 93.50 81 THR A CA 1
ATOM 655 C C . THR A 1 81 ? 10.182 11.745 -4.816 1.00 93.50 81 THR A C 1
ATOM 657 O O . THR A 1 81 ? 11.044 12.228 -5.550 1.00 93.50 81 THR A O 1
ATOM 660 N N . LYS A 1 82 ? 9.730 10.499 -5.017 1.00 88.94 82 LYS A N 1
ATOM 661 C CA . LYS A 1 82 ? 10.217 9.636 -6.108 1.00 88.94 82 LYS A CA 1
ATOM 662 C C . LYS A 1 82 ? 9.920 10.244 -7.489 1.00 88.94 82 LYS A C 1
ATOM 664 O O . LYS A 1 82 ? 10.745 10.145 -8.399 1.00 88.94 82 LYS A O 1
ATOM 669 N N . LEU A 1 83 ? 8.762 10.884 -7.672 1.00 88.38 83 LEU A N 1
ATOM 670 C CA . LEU A 1 83 ? 8.390 11.535 -8.936 1.00 88.38 83 LEU A CA 1
ATOM 671 C C . LEU A 1 83 ? 9.169 12.830 -9.198 1.00 88.38 83 LEU A C 1
ATOM 673 O O . LEU A 1 83 ? 9.597 13.055 -10.333 1.00 88.38 83 LEU A O 1
ATOM 677 N N . SER A 1 84 ? 9.372 13.667 -8.179 1.00 89.31 84 SER A N 1
ATOM 678 C CA . SER A 1 84 ? 10.144 14.908 -8.306 1.00 89.31 84 SER A CA 1
ATOM 679 C C . SER A 1 84 ? 11.613 14.619 -8.616 1.00 89.31 84 SER A C 1
ATOM 681 O O . SER A 1 84 ? 12.158 15.222 -9.541 1.00 89.31 84 SER A O 1
ATOM 683 N N . ALA A 1 85 ? 12.218 13.623 -7.959 1.00 88.56 85 ALA A N 1
ATOM 684 C CA . ALA A 1 85 ? 13.578 13.171 -8.251 1.00 88.56 85 ALA A CA 1
ATOM 685 C C . ALA A 1 85 ? 13.734 12.705 -9.711 1.00 88.56 85 ALA A C 1
ATOM 687 O O . ALA A 1 85 ? 14.664 13.120 -10.404 1.00 88.56 85 ALA A O 1
ATOM 688 N N . ARG A 1 86 ? 12.779 11.915 -10.228 1.00 84.88 86 ARG A N 1
ATOM 689 C CA . ARG A 1 86 ? 12.762 11.499 -11.646 1.00 84.88 86 ARG A CA 1
ATOM 690 C C . ARG A 1 86 ? 12.640 12.690 -12.602 1.00 84.88 86 ARG A C 1
ATOM 692 O O . ARG A 1 86 ? 13.254 12.685 -13.669 1.00 84.88 86 ARG A O 1
ATOM 699 N N . LYS A 1 87 ? 11.855 13.713 -12.242 1.00 85.94 87 LYS A N 1
ATOM 700 C CA . LYS A 1 87 ? 11.712 14.938 -13.045 1.00 85.94 87 LYS A CA 1
ATOM 701 C C . LYS A 1 87 ? 13.021 15.732 -13.090 1.00 85.94 87 LYS A C 1
ATOM 703 O O . LYS A 1 87 ? 13.427 16.129 -14.177 1.00 85.94 87 LYS A O 1
ATOM 708 N N . LEU A 1 88 ? 13.694 15.905 -11.951 1.00 83.12 88 LEU A N 1
ATOM 709 C CA . LEU A 1 88 ? 14.985 16.597 -11.865 1.00 83.12 88 LEU A CA 1
ATOM 710 C C . LEU A 1 88 ? 16.068 15.885 -12.684 1.00 83.12 88 LEU A C 1
ATOM 712 O O . LEU A 1 88 ? 16.716 16.524 -13.508 1.00 83.12 88 LEU A O 1
ATOM 716 N N . GLN A 1 89 ? 16.179 14.558 -12.565 1.00 80.94 89 GLN A N 1
ATOM 717 C CA . GLN A 1 89 ? 17.107 13.760 -13.379 1.00 80.94 89 GLN A CA 1
ATOM 718 C C . GLN A 1 89 ? 16.872 13.941 -14.885 1.00 80.94 89 GLN A C 1
ATOM 720 O O . GLN A 1 89 ? 17.823 14.037 -15.663 1.00 80.94 89 GLN A O 1
ATOM 725 N N . ARG A 1 90 ? 15.605 14.019 -15.312 1.00 75.81 90 ARG A N 1
ATOM 726 C CA . ARG A 1 90 ? 15.260 14.271 -16.715 1.00 75.81 90 ARG A CA 1
ATOM 727 C C . ARG A 1 90 ? 15.659 15.677 -17.167 1.00 75.81 90 ARG A C 1
ATOM 729 O O . ARG A 1 90 ? 16.100 15.822 -18.297 1.00 75.81 90 ARG A O 1
ATOM 736 N N . CYS A 1 91 ? 15.511 16.689 -16.315 1.00 68.00 91 CYS A N 1
ATOM 737 C CA . CYS A 1 91 ? 15.892 18.066 -16.635 1.00 68.00 91 CYS A CA 1
ATOM 738 C C . CYS A 1 91 ? 17.418 18.248 -16.686 1.00 68.00 91 CYS A C 1
ATOM 740 O O . CYS A 1 91 ? 17.921 18.888 -17.607 1.00 68.00 91 CYS A O 1
ATOM 742 N N . GLU A 1 92 ? 18.158 17.641 -15.759 1.00 63.03 92 GLU A N 1
ATOM 743 C CA . GLU A 1 92 ? 19.616 17.775 -15.671 1.00 63.03 92 GLU A CA 1
ATOM 744 C C . GLU A 1 92 ? 20.359 17.019 -16.784 1.00 63.03 92 GLU A C 1
ATOM 746 O O . GLU A 1 92 ? 21.353 17.503 -17.326 1.00 63.03 92 GLU A O 1
ATOM 751 N N . THR A 1 93 ? 19.823 15.879 -17.230 1.00 57.72 93 THR A N 1
ATOM 752 C CA . THR A 1 93 ? 20.359 15.155 -18.398 1.00 57.72 93 THR A CA 1
ATOM 753 C C . THR A 1 93 ? 20.193 15.924 -19.714 1.00 57.72 93 THR A C 1
ATOM 755 O O . THR A 1 93 ? 21.047 15.805 -20.593 1.00 57.72 93 THR A O 1
ATOM 758 N N . THR A 1 94 ? 19.172 16.780 -19.845 1.00 54.94 94 THR A N 1
ATOM 759 C CA . THR A 1 94 ? 19.026 17.698 -20.996 1.00 54.94 94 THR A CA 1
ATOM 760 C C . THR A 1 94 ? 20.024 18.857 -21.006 1.00 54.94 94 THR A C 1
ATOM 762 O O . THR A 1 94 ? 20.252 19.427 -22.068 1.00 54.94 94 THR A O 1
ATOM 765 N N . LEU A 1 95 ? 20.642 19.205 -19.871 1.00 54.22 95 LEU A N 1
ATOM 766 C CA . LEU A 1 95 ? 21.593 20.324 -19.782 1.00 54.22 95 LEU A CA 1
ATOM 767 C C . LEU A 1 95 ? 23.045 19.918 -20.087 1.00 54.22 95 LEU A C 1
ATOM 769 O O . LEU A 1 95 ? 23.883 20.782 -20.321 1.00 54.22 95 LEU A O 1
ATOM 773 N N . ARG A 1 96 ? 23.355 18.613 -20.123 1.00 49.84 96 ARG A N 1
ATOM 774 C CA . ARG A 1 96 ? 24.717 18.099 -20.376 1.00 49.84 96 ARG A CA 1
ATOM 775 C C . ARG A 1 96 ? 25.002 17.678 -21.822 1.00 49.84 96 ARG A C 1
ATOM 777 O O . ARG A 1 96 ? 26.132 17.309 -22.118 1.00 49.84 96 ARG A O 1
ATOM 784 N N . THR A 1 97 ? 24.025 17.747 -22.731 1.00 46.78 97 THR A N 1
ATOM 785 C CA . THR A 1 97 ? 24.252 17.476 -24.164 1.00 46.78 97 THR A CA 1
ATOM 786 C C . THR A 1 97 ? 23.789 18.672 -25.003 1.00 46.78 97 THR A C 1
ATOM 788 O O . THR A 1 97 ? 22.579 18.835 -25.182 1.00 46.78 97 THR A O 1
ATOM 791 N N . PRO A 1 98 ? 24.693 19.506 -25.552 1.00 44.25 98 PRO A N 1
ATOM 792 C CA . PRO A 1 98 ? 24.297 20.521 -26.519 1.00 44.25 98 PRO A CA 1
ATOM 793 C C . PRO A 1 98 ? 23.846 19.796 -27.795 1.00 44.25 98 PRO A C 1
ATOM 795 O O . PRO A 1 98 ? 24.651 19.167 -28.473 1.00 44.25 98 PRO A O 1
ATOM 798 N N . GLY A 1 99 ? 22.546 19.811 -28.101 1.00 52.00 99 GLY A N 1
ATOM 799 C CA . GLY A 1 99 ? 22.049 19.387 -29.419 1.00 52.00 99 GLY A CA 1
ATOM 800 C C . GLY A 1 99 ? 20.926 18.350 -29.463 1.00 52.00 99 GLY A C 1
ATOM 801 O O . GLY A 1 99 ? 20.485 18.012 -30.556 1.00 52.00 99 GLY A O 1
ATOM 802 N N . LYS A 1 100 ? 20.394 17.863 -28.336 1.00 49.22 100 LYS A N 1
ATOM 803 C CA . LYS A 1 100 ? 19.180 17.018 -28.353 1.00 49.22 100 LYS A CA 1
ATOM 804 C C . LYS A 1 100 ? 18.005 17.751 -27.721 1.00 49.22 100 LYS A C 1
ATOM 806 O O . LYS A 1 100 ? 17.524 17.407 -26.648 1.00 49.22 100 LYS A O 1
ATOM 811 N N . SER A 1 101 ? 17.572 18.793 -28.429 1.00 53.31 101 SER A N 1
ATOM 812 C CA . SER A 1 101 ? 16.239 19.373 -28.280 1.00 53.31 101 SER A CA 1
ATOM 813 C C . SER A 1 101 ? 15.196 18.256 -28.368 1.00 53.31 101 SER A C 1
ATOM 815 O O . SER A 1 101 ? 15.280 17.368 -29.221 1.00 53.31 101 SER A O 1
ATOM 817 N N . CYS A 1 102 ? 14.228 18.277 -27.457 1.00 46.34 102 CYS A N 1
ATOM 818 C CA . CYS A 1 102 ? 13.043 17.445 -27.532 1.00 46.34 102 CYS A CA 1
ATOM 819 C C . CYS A 1 102 ? 12.315 17.732 -28.854 1.00 46.34 102 CYS A C 1
ATOM 821 O O . CYS A 1 102 ? 11.600 18.721 -28.988 1.00 46.34 102 CYS A O 1
ATOM 823 N N . MET A 1 103 ? 12.477 16.849 -29.839 1.00 45.97 103 MET A N 1
ATOM 824 C CA . MET A 1 103 ? 11.604 16.823 -31.006 1.00 45.97 103 MET A CA 1
ATOM 825 C C . MET A 1 103 ? 10.179 16.546 -30.516 1.00 45.97 103 MET A C 1
ATOM 827 O O . MET A 1 103 ? 9.794 15.409 -30.247 1.00 45.97 103 MET A O 1
ATOM 831 N N . SER A 1 104 ? 9.406 17.615 -30.348 1.00 55.19 104 SER A N 1
ATOM 832 C CA . SER A 1 104 ? 7.955 17.556 -30.363 1.00 55.19 104 SER A CA 1
ATOM 833 C C . SER A 1 104 ? 7.548 16.985 -31.719 1.00 55.19 104 SER A C 1
ATOM 835 O O . SER A 1 104 ? 7.715 17.644 -32.740 1.00 55.19 104 SER A O 1
ATOM 837 N N . LEU A 1 105 ? 7.012 15.765 -31.737 1.00 51.81 105 LEU A N 1
ATOM 838 C CA . LEU A 1 105 ? 6.413 15.144 -32.927 1.00 51.81 105 LEU A CA 1
ATOM 839 C C . LEU A 1 105 ? 5.082 15.808 -33.339 1.00 51.81 105 LEU A C 1
ATOM 841 O O . LEU A 1 105 ? 4.386 15.303 -34.214 1.00 51.81 105 LEU A O 1
ATOM 845 N N . PHE A 1 106 ? 4.724 16.934 -32.719 1.00 59.66 106 PHE A N 1
ATOM 846 C CA . PHE A 1 106 ? 3.538 17.712 -33.042 1.00 59.66 106 PHE A CA 1
ATOM 847 C C . PHE A 1 106 ? 3.950 19.122 -33.482 1.00 59.66 106 PHE A C 1
ATOM 849 O O . PHE A 1 106 ? 4.715 19.777 -32.760 1.00 59.66 106 PHE A O 1
ATOM 856 N N . PRO A 1 107 ? 3.476 19.602 -34.648 1.00 53.94 107 PRO A N 1
ATOM 857 C CA . PRO A 1 107 ? 3.758 20.958 -35.091 1.00 53.94 107 PRO A CA 1
ATOM 858 C C . PRO A 1 107 ? 3.133 21.963 -34.109 1.00 53.94 107 PRO A C 1
ATOM 860 O O . PRO A 1 107 ? 1.982 21.778 -33.700 1.00 53.94 107 PRO A O 1
ATOM 863 N N . PRO A 1 108 ? 3.853 23.029 -33.718 1.00 49.09 108 PRO A N 1
ATOM 864 C CA . PRO A 1 108 ? 3.260 24.113 -32.953 1.00 49.09 108 PRO A CA 1
ATOM 865 C C . PRO A 1 108 ? 2.206 24.794 -33.828 1.00 49.09 108 PRO A C 1
ATOM 867 O O . PRO A 1 108 ? 2.521 25.417 -34.840 1.00 49.09 108 PRO A O 1
ATOM 870 N N . SER A 1 109 ? 0.939 24.644 -33.445 1.00 45.81 109 SER A N 1
ATOM 871 C CA . SER A 1 109 ? -0.161 25.413 -34.015 1.00 45.81 109 SER A CA 1
ATOM 872 C C . SER A 1 109 ? 0.156 26.900 -33.869 1.00 45.81 109 SER A C 1
ATOM 874 O O . SER A 1 109 ? 0.296 27.415 -32.759 1.00 45.81 109 SER A O 1
ATOM 876 N N . THR A 1 110 ? 0.273 27.591 -34.997 1.00 50.66 110 THR A N 1
ATOM 877 C CA . THR A 1 110 ? 0.389 29.043 -35.070 1.00 50.66 110 THR A CA 1
ATOM 878 C C . THR A 1 110 ? -0.911 29.678 -34.581 1.00 50.66 110 THR A C 1
ATOM 880 O O . THR A 1 110 ? -1.838 29.896 -35.357 1.00 50.66 110 THR A O 1
ATOM 883 N N . SER A 1 111 ? -0.990 30.012 -33.299 1.00 47.44 111 SER A N 1
ATOM 884 C CA . SER A 1 111 ? -1.932 31.017 -32.809 1.00 47.44 111 SER A CA 1
ATOM 885 C C . SER A 1 111 ? -1.147 32.064 -32.037 1.00 47.44 111 SER A C 1
ATOM 887 O O . SER A 1 111 ? -0.442 31.768 -31.076 1.00 47.44 111 SER A O 1
ATOM 889 N N . LYS A 1 112 ? -1.214 33.274 -32.580 1.00 42.50 112 LYS A N 1
ATOM 890 C CA . LYS A 1 112 ? -0.388 34.439 -32.296 1.00 42.50 112 LYS A CA 1
ATOM 891 C C . LYS A 1 112 ? -0.445 34.848 -30.823 1.00 42.50 112 LYS A C 1
ATOM 893 O O . LYS A 1 112 ? -1.476 34.743 -30.170 1.00 42.50 112 LYS A O 1
ATOM 898 N N . CYS A 1 113 ? 0.687 35.380 -30.371 1.00 34.31 113 CYS A N 1
ATOM 899 C CA . CYS A 1 113 ? 0.833 36.260 -29.221 1.00 34.31 113 CYS A CA 1
ATOM 900 C C . CYS A 1 113 ? -0.327 37.266 -29.147 1.00 34.31 113 CYS A C 1
ATOM 902 O O . CYS A 1 113 ? -0.562 38.001 -30.109 1.00 34.31 113 CYS A O 1
ATOM 904 N N . THR A 1 114 ? -1.039 37.335 -28.022 1.00 36.31 114 THR A N 1
ATOM 905 C CA . THR A 1 114 ? -1.697 38.582 -27.624 1.00 36.31 114 THR A CA 1
ATOM 906 C C . THR A 1 114 ? -1.786 38.684 -26.108 1.00 36.31 114 THR A C 1
ATOM 908 O O . THR A 1 114 ? -2.162 37.754 -25.399 1.00 36.31 114 THR A O 1
ATOM 911 N N . THR A 1 115 ? -1.353 39.852 -25.669 1.00 34.44 115 THR A N 1
ATOM 912 C CA . THR A 1 115 ? -1.259 40.439 -24.344 1.00 34.44 115 THR A CA 1
ATOM 913 C C . THR A 1 115 ? -2.483 40.245 -23.442 1.00 34.44 115 THR A C 1
ATOM 915 O O . THR A 1 115 ? -3.629 40.203 -23.874 1.00 34.44 115 THR A O 1
ATOM 918 N N . VAL A 1 116 ? -2.174 40.192 -22.150 1.00 41.28 116 VAL A N 1
ATOM 919 C CA . VAL A 1 116 ? -3.031 40.203 -20.960 1.00 41.28 116 VAL A CA 1
ATOM 920 C C . VAL A 1 116 ? -4.132 41.282 -21.008 1.00 41.28 116 VAL A C 1
ATOM 922 O O . VAL A 1 116 ? -3.814 42.459 -21.145 1.00 41.28 116 VAL A O 1
ATOM 925 N N . THR A 1 117 ? -5.408 40.906 -20.828 1.00 36.34 117 THR A N 1
ATOM 926 C CA . THR A 1 117 ? -6.410 41.525 -19.909 1.00 36.34 117 THR A CA 1
ATOM 927 C C . THR A 1 117 ? -7.787 40.821 -19.998 1.00 36.34 117 THR A C 1
ATOM 929 O O . THR A 1 117 ? -8.078 40.193 -21.014 1.00 36.34 117 THR A O 1
ATOM 932 N N . PRO A 1 118 ? -8.633 40.855 -18.939 1.00 55.41 118 PRO A N 1
ATOM 933 C CA . PRO A 1 118 ? -9.796 39.969 -18.791 1.00 55.41 118 PRO A CA 1
ATOM 934 C C . PRO A 1 118 ? -11.141 40.655 -19.098 1.00 55.41 118 PRO A C 1
ATOM 936 O O . PRO A 1 118 ? -11.274 41.847 -18.826 1.00 55.41 118 PRO A O 1
ATOM 939 N N . LYS A 1 119 ? -12.149 39.889 -19.569 1.00 37.25 119 LYS A N 1
ATOM 940 C CA . LYS A 1 119 ? -13.598 40.018 -19.246 1.00 37.25 119 LYS A CA 1
ATOM 941 C C . LYS A 1 119 ? -14.499 39.056 -20.065 1.00 37.25 119 LYS A C 1
ATOM 943 O O . LYS A 1 119 ? -14.507 39.093 -21.284 1.00 37.25 119 LYS A O 1
ATOM 948 N N . THR A 1 120 ? -15.291 38.266 -19.327 1.00 35.09 120 THR A N 1
ATOM 949 C CA . THR A 1 120 ? -16.764 38.119 -19.451 1.00 35.09 120 THR A CA 1
ATOM 950 C C . THR A 1 120 ? -17.416 37.363 -20.641 1.00 35.09 120 THR A C 1
ATOM 952 O O . THR A 1 120 ? -17.540 37.893 -21.732 1.00 35.09 120 THR A O 1
ATOM 955 N N . ILE A 1 121 ? -18.005 36.201 -20.286 1.00 37.56 121 ILE A N 1
ATOM 956 C CA . ILE A 1 121 ? -19.316 35.598 -20.671 1.00 37.56 121 ILE A CA 1
ATOM 957 C C . ILE A 1 121 ? -19.558 35.067 -22.106 1.00 37.56 121 ILE A C 1
ATOM 959 O O . ILE A 1 121 ? -19.288 35.719 -23.104 1.00 37.56 121 ILE A O 1
ATOM 963 N N . ALA A 1 122 ? -20.266 33.918 -22.117 1.00 35.00 122 ALA A N 1
ATOM 964 C CA . ALA A 1 122 ? -21.038 33.279 -23.196 1.00 35.00 122 ALA A CA 1
ATOM 965 C C . ALA A 1 122 ? -20.221 32.517 -24.256 1.00 35.00 122 ALA A C 1
ATOM 967 O O . ALA A 1 122 ? -19.155 32.932 -24.664 1.00 35.00 122 ALA A O 1
ATOM 968 N N . SER A 1 123 ? -20.659 31.391 -24.811 1.00 35.50 123 SER A N 1
ATOM 969 C CA . SER A 1 123 ? -21.795 30.496 -24.583 1.00 35.50 123 SER A CA 1
ATOM 970 C C . SER A 1 123 ? -21.589 29.282 -25.506 1.00 35.50 123 SER A C 1
ATOM 972 O O . SER A 1 123 ? -20.834 29.349 -26.468 1.00 35.50 123 SER A O 1
ATOM 974 N N . ALA A 1 124 ? -22.334 28.212 -25.237 1.00 33.78 124 ALA A N 1
ATOM 975 C CA . ALA A 1 124 ? -22.861 27.296 -26.247 1.00 33.78 124 ALA A CA 1
ATOM 976 C C . ALA A 1 124 ? -21.895 26.355 -27.019 1.00 33.78 124 ALA A C 1
ATOM 978 O O . ALA A 1 124 ? -21.321 26.677 -28.048 1.00 33.78 124 ALA A O 1
ATOM 979 N N . SER A 1 125 ? -22.037 25.073 -26.658 1.00 36.03 125 SER A N 1
ATOM 980 C CA . SER A 1 125 ? -22.553 24.030 -27.565 1.00 36.03 125 SER A CA 1
ATOM 981 C C . SER A 1 125 ? -21.566 23.133 -28.334 1.00 36.03 125 SER A C 1
ATOM 983 O O . SER A 1 125 ? -20.769 23.561 -29.156 1.00 36.03 125 SER A O 1
ATOM 985 N N . LYS A 1 126 ? -21.837 21.831 -28.144 1.00 36.44 126 LYS A N 1
ATOM 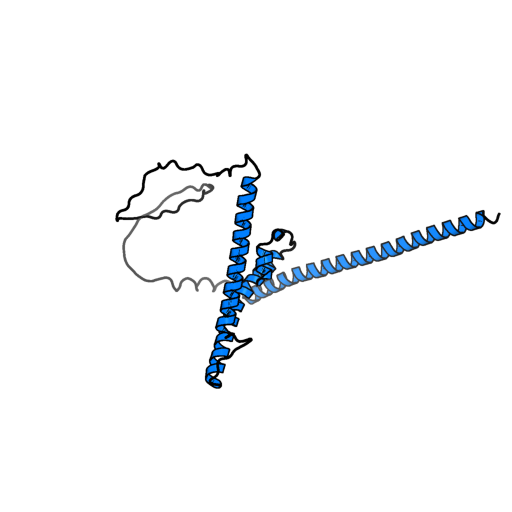986 C CA . LYS A 1 126 ? -21.666 20.677 -29.049 1.00 36.44 126 LYS A CA 1
ATOM 987 C C . LYS A 1 126 ? -20.324 19.933 -29.091 1.00 36.44 126 LYS A C 1
ATOM 989 O O . LYS A 1 126 ? -19.423 20.191 -29.875 1.00 36.44 126 LYS A O 1
ATOM 994 N N . LYS A 1 127 ? -20.357 18.821 -28.343 1.00 45.81 127 LYS A N 1
ATOM 995 C CA . LYS A 1 127 ? -19.885 17.480 -28.731 1.00 45.81 127 LYS A CA 1
ATOM 996 C C . LYS A 1 127 ? -19.886 17.248 -30.254 1.00 45.81 127 LYS A C 1
ATOM 998 O O . LYS A 1 127 ? -20.944 17.382 -30.869 1.00 45.81 127 LYS A O 1
ATOM 1003 N N . LYS A 1 128 ? -18.811 16.649 -30.783 1.00 36.12 128 LYS A N 1
ATOM 1004 C CA . LYS A 1 128 ? -18.923 15.411 -31.579 1.00 36.12 128 LYS A CA 1
ATOM 1005 C C . LYS A 1 128 ? -17.586 14.667 -31.666 1.00 36.12 128 LYS A C 1
ATOM 1007 O O . LYS A 1 128 ? -16.613 15.164 -32.210 1.00 36.12 128 LYS A O 1
ATOM 1012 N N . ILE A 1 129 ? -17.592 13.460 -31.114 1.00 47.28 129 ILE A N 1
ATOM 1013 C CA . ILE A 1 129 ? -16.608 12.395 -31.322 1.00 47.28 129 ILE A CA 1
ATOM 1014 C C . ILE A 1 129 ? -16.996 11.680 -32.621 1.00 47.28 129 ILE A C 1
ATOM 1016 O O . ILE A 1 129 ? -18.174 11.370 -32.764 1.00 47.28 129 ILE A O 1
ATOM 1020 N N . PHE A 1 130 ? -16.046 11.432 -33.525 1.00 37.09 130 PHE A N 1
ATOM 1021 C CA . PHE A 1 130 ? -15.995 10.385 -34.574 1.00 37.09 130 PHE A CA 1
ATOM 1022 C C . PHE A 1 130 ? -14.604 10.542 -35.250 1.00 37.09 130 PHE A C 1
ATOM 1024 O O . PHE A 1 130 ? -14.114 11.661 -35.315 1.00 37.09 130 PHE A O 1
ATOM 1031 N N . ALA A 1 131 ? -13.860 9.546 -35.737 1.00 37.94 131 ALA A N 1
ATOM 1032 C CA . ALA A 1 131 ? -14.183 8.199 -36.187 1.00 37.94 131 ALA A CA 1
ATOM 1033 C C . ALA A 1 131 ? -12.910 7.322 -36.239 1.00 37.94 131 ALA A C 1
ATOM 1035 O O . ALA A 1 131 ? -11.819 7.812 -36.521 1.00 37.94 131 ALA A O 1
ATOM 1036 N N . THR A 1 132 ? -13.081 6.016 -36.047 1.00 43.50 132 THR A N 1
ATOM 1037 C CA . THR A 1 132 ? -12.177 4.936 -36.484 1.00 43.50 132 THR A CA 1
ATOM 1038 C C . THR A 1 132 ? -12.338 4.660 -37.991 1.00 43.50 132 THR A C 1
ATOM 1040 O O . THR A 1 132 ? -13.471 4.737 -38.475 1.00 43.50 132 THR A O 1
ATOM 1043 N N . PRO A 1 133 ? -11.285 4.274 -38.739 1.00 40.38 133 PRO A N 1
ATOM 1044 C CA . PRO A 1 133 ? -11.425 3.848 -40.130 1.00 40.38 133 PRO A CA 1
ATOM 1045 C C . PRO A 1 133 ? -11.955 2.407 -40.225 1.00 40.38 133 PRO A C 1
ATOM 1047 O O . PRO A 1 133 ? -11.482 1.500 -39.545 1.00 40.38 133 PRO A O 1
ATOM 1050 N N . THR A 1 134 ? -12.972 2.236 -41.070 1.00 31.08 134 THR A N 1
ATOM 1051 C CA . THR A 1 134 ? -13.642 0.972 -41.411 1.00 31.08 134 THR A CA 1
ATOM 1052 C C . THR A 1 134 ? -12.990 0.377 -42.657 1.00 31.08 134 THR A C 1
ATOM 1054 O O . THR A 1 134 ? -12.746 1.107 -43.613 1.00 31.08 134 THR A O 1
ATOM 1057 N N . THR A 1 135 ? -12.729 -0.932 -42.653 1.00 39.28 135 THR A N 1
ATOM 1058 C CA . THR A 1 135 ? -12.331 -1.703 -43.840 1.00 39.28 135 THR A CA 1
ATOM 1059 C C . THR A 1 135 ? -13.572 -2.308 -44.494 1.00 39.28 135 THR A C 1
ATOM 1061 O O . THR A 1 135 ? -14.480 -2.796 -43.822 1.00 39.28 135 THR A O 1
ATOM 1064 N N . GLU A 1 136 ? -13.599 -2.200 -45.813 1.00 32.72 136 GLU A N 1
ATOM 1065 C CA . GLU A 1 136 ? -14.691 -2.478 -46.738 1.00 32.72 136 GLU A CA 1
ATOM 1066 C C . GLU A 1 136 ? -15.045 -3.970 -46.822 1.00 32.72 136 GLU A C 1
ATOM 1068 O O . GLU A 1 136 ? -14.164 -4.822 -46.771 1.00 32.72 136 GLU A O 1
ATOM 1073 N N . ASN A 1 137 ? -16.332 -4.281 -47.016 1.00 38.06 137 ASN A N 1
ATOM 1074 C CA . ASN A 1 137 ? -16.766 -5.415 -47.831 1.00 38.06 137 ASN A CA 1
ATOM 1075 C C . ASN A 1 137 ? -18.198 -5.197 -48.338 1.00 38.06 137 ASN 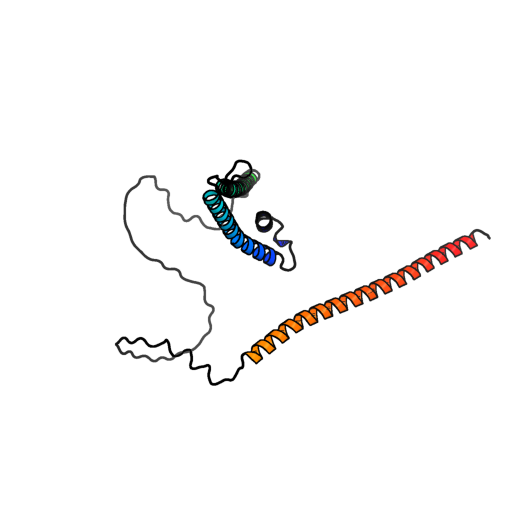A C 1
ATOM 1077 O O . ASN A 1 137 ? -19.075 -4.678 -47.647 1.00 38.06 137 ASN A O 1
ATOM 1081 N N . THR A 1 138 ? -18.384 -5.551 -49.602 1.00 39.78 138 THR A N 1
ATOM 1082 C CA . THR A 1 138 ? -19.479 -5.191 -50.499 1.00 39.78 138 THR A CA 1
ATOM 1083 C C . THR A 1 138 ? -20.698 -6.105 -50.337 1.00 39.78 138 THR A C 1
ATOM 1085 O O . THR A 1 138 ? -20.588 -7.325 -50.397 1.00 39.78 138 THR A O 1
ATOM 1088 N N . ALA A 1 139 ? -21.896 -5.524 -50.209 1.00 37.16 139 ALA A N 1
ATOM 1089 C CA . ALA A 1 139 ? -23.161 -6.239 -50.396 1.00 37.16 139 ALA A CA 1
ATOM 1090 C C . ALA A 1 139 ? -24.231 -5.310 -50.996 1.00 37.16 139 ALA A C 1
ATOM 1092 O O . ALA A 1 139 ? -24.470 -4.199 -50.521 1.00 37.16 139 ALA A O 1
ATOM 1093 N N . LYS A 1 140 ? -24.842 -5.774 -52.090 1.00 36.94 140 LYS A N 1
ATOM 1094 C CA . LYS A 1 140 ? -25.839 -5.079 -52.915 1.00 36.94 140 LYS A CA 1
ATOM 1095 C C . LYS A 1 140 ? -27.226 -5.063 -52.234 1.00 36.94 140 LYS A C 1
ATOM 1097 O O . LYS A 1 140 ? -27.640 -6.046 -51.632 1.00 36.94 140 LYS A O 1
ATOM 1102 N N . ARG A 1 141 ? -27.928 -3.930 -52.368 1.00 34.66 141 ARG A N 1
ATOM 1103 C CA . ARG A 1 141 ? -29.340 -3.620 -51.995 1.00 34.66 141 ARG A CA 1
ATOM 1104 C C . ARG A 1 141 ? -30.338 -4.279 -52.994 1.00 34.66 141 ARG A C 1
ATOM 1106 O O . ARG A 1 141 ? -29.853 -4.656 -54.061 1.00 34.66 141 ARG A O 1
ATOM 1113 N N . PRO A 1 142 ? -31.679 -4.385 -52.761 1.00 47.22 142 PRO A N 1
ATOM 1114 C CA . PRO A 1 142 ? -32.655 -3.269 -52.599 1.00 47.22 142 PRO A CA 1
ATOM 1115 C C . PRO A 1 142 ? -33.640 -3.461 -51.403 1.00 47.22 142 PRO A C 1
ATOM 1117 O O . PRO A 1 142 ? -33.949 -4.575 -51.020 1.00 47.22 142 PRO A O 1
ATOM 1120 N N . LYS A 1 143 ? -33.994 -2.438 -50.606 1.00 33.12 143 LYS A N 1
ATOM 1121 C CA . LYS A 1 143 ? -35.062 -1.409 -50.743 1.00 33.12 143 LYS A CA 1
ATOM 1122 C C . LYS A 1 143 ? -36.509 -1.911 -50.532 1.00 33.12 143 LYS A C 1
ATOM 1124 O O . LYS A 1 143 ? -37.093 -2.441 -51.460 1.00 33.12 143 LYS A O 1
ATOM 1129 N N . ALA A 1 144 ? -37.105 -1.563 -49.382 1.00 31.50 144 ALA A N 1
ATOM 1130 C CA . ALA A 1 144 ? -38.512 -1.150 -49.251 1.00 31.50 144 ALA A CA 1
ATOM 1131 C C . ALA A 1 144 ? -38.759 -0.435 -47.901 1.00 31.50 144 ALA A C 1
ATOM 1133 O O . ALA A 1 144 ? -38.350 -0.909 -46.847 1.00 31.50 144 ALA A O 1
ATOM 1134 N N . THR A 1 145 ? -39.425 0.715 -47.970 1.00 40.41 145 THR A N 1
ATOM 1135 C CA . THR A 1 145 ? -40.202 1.391 -46.910 1.00 40.41 145 THR A CA 1
ATOM 1136 C C . THR A 1 145 ? -41.646 1.446 -47.431 1.00 40.41 145 THR A C 1
ATOM 1138 O O . THR A 1 145 ? -41.802 1.508 -48.654 1.00 40.41 145 THR A O 1
ATOM 1141 N N . PRO A 1 146 ? -42.688 1.469 -46.582 1.00 47.53 146 PRO A N 1
ATOM 1142 C CA . PRO A 1 146 ? -43.183 2.767 -46.118 1.00 47.53 146 PRO A CA 1
ATOM 1143 C C . PRO A 1 146 ? -43.649 2.795 -44.652 1.00 47.53 146 PRO A C 1
ATOM 1145 O O . PRO A 1 146 ? -43.822 1.781 -43.986 1.00 47.53 146 PRO A O 1
ATOM 1148 N N . ALA A 1 147 ? -43.795 4.029 -44.177 1.00 35.59 147 ALA A N 1
ATOM 1149 C CA . ALA A 1 147 ? -44.233 4.451 -42.857 1.00 35.59 147 ALA A CA 1
ATOM 1150 C C . ALA A 1 147 ? -45.676 4.043 -42.518 1.00 35.59 147 ALA A C 1
ATOM 1152 O O . ALA A 1 147 ? -46.482 3.877 -43.426 1.00 35.59 147 ALA A O 1
ATOM 1153 N N . THR A 1 148 ? -46.025 4.020 -41.223 1.00 35.28 148 THR A N 1
ATOM 1154 C CA . THR A 1 148 ? -47.245 4.651 -40.676 1.00 35.28 148 THR A CA 1
ATOM 1155 C C . THR A 1 148 ? -47.127 4.826 -39.155 1.00 35.28 148 THR A C 1
ATOM 1157 O O . THR A 1 148 ? -46.494 4.054 -38.443 1.00 35.28 148 THR A O 1
ATOM 1160 N N . VAL A 1 149 ? -47.701 5.944 -38.733 1.00 35.00 149 VAL A N 1
ATOM 1161 C CA . VAL A 1 149 ? -47.807 6.610 -37.437 1.00 35.00 149 VAL A CA 1
ATOM 1162 C C . VAL A 1 149 ? -48.486 5.770 -36.343 1.00 35.00 149 VAL A C 1
ATOM 1164 O O . VAL A 1 149 ? -49.496 5.129 -36.596 1.00 35.00 149 VAL A O 1
ATOM 1167 N N . GLY A 1 150 ? -48.025 5.938 -35.096 1.00 32.19 150 GLY A N 1
ATOM 1168 C CA . GLY A 1 150 ? -48.933 6.097 -33.953 1.00 32.19 150 GLY A CA 1
ATOM 1169 C C . GLY A 1 150 ? -49.000 4.981 -32.903 1.00 32.19 150 GLY A C 1
ATOM 1170 O O . GLY A 1 150 ? -49.448 3.878 -33.172 1.00 32.19 150 GLY A O 1
ATOM 1171 N N . SER A 1 151 ? -48.759 5.402 -31.655 1.00 33.34 151 SER A N 1
ATOM 1172 C CA . SER A 1 151 ? -49.347 4.887 -30.400 1.00 33.34 151 SER A CA 1
ATOM 1173 C C . SER A 1 151 ? -48.557 3.859 -29.581 1.00 33.34 151 SER A C 1
ATOM 1175 O O . SER A 1 151 ? -48.421 2.690 -29.913 1.00 33.34 151 SER A O 1
ATOM 1177 N N . LYS A 1 152 ? -48.115 4.363 -28.423 1.00 38.88 152 LYS A N 1
ATOM 1178 C CA . LYS A 1 152 ? -47.811 3.695 -27.151 1.00 38.88 152 LYS A CA 1
ATOM 1179 C C . LYS A 1 152 ? -48.470 2.317 -26.979 1.00 38.88 152 LYS A C 1
ATOM 1181 O O . LYS A 1 152 ? -49.687 2.264 -26.900 1.00 38.88 152 LYS A O 1
ATOM 1186 N N . THR A 1 153 ? -47.666 1.287 -26.712 1.00 43.47 153 THR A N 1
ATOM 1187 C CA . THR A 1 153 ? -47.912 0.307 -25.636 1.00 43.47 153 THR A CA 1
ATOM 1188 C C . THR A 1 153 ? -46.646 -0.492 -25.341 1.00 43.47 153 THR A C 1
ATOM 1190 O O . THR A 1 153 ? -45.846 -0.804 -26.219 1.00 43.47 153 THR A O 1
ATOM 1193 N N . ASN A 1 154 ? -46.476 -0.797 -24.064 1.00 51.06 154 ASN A N 1
ATOM 1194 C CA . ASN A 1 154 ? -45.286 -1.352 -23.444 1.00 51.06 154 ASN A CA 1
ATOM 1195 C C . ASN A 1 154 ? -45.285 -2.869 -23.659 1.00 51.06 154 ASN A C 1
ATOM 1197 O O . ASN A 1 154 ? -45.985 -3.576 -22.944 1.00 51.06 154 ASN A O 1
ATOM 1201 N N . TRP A 1 155 ? -44.525 -3.374 -24.627 1.00 36.31 155 TRP A N 1
ATOM 1202 C CA . TRP A 1 155 ? -44.412 -4.809 -24.910 1.00 36.31 155 TRP A CA 1
ATOM 1203 C C . TRP A 1 155 ? -42.950 -5.150 -25.210 1.00 36.31 155 TRP A C 1
ATOM 1205 O O . TRP A 1 155 ? -42.506 -4.947 -26.332 1.00 36.31 155 TRP A O 1
ATOM 1215 N N . CYS A 1 156 ? -42.192 -5.612 -24.205 1.00 38.62 156 CYS A N 1
ATOM 1216 C CA . CYS A 1 156 ? -41.140 -6.634 -24.365 1.00 38.62 156 CYS A CA 1
ATOM 1217 C C . CYS A 1 156 ? -40.491 -7.014 -23.013 1.00 38.62 156 CYS A C 1
ATOM 1219 O O . CYS A 1 156 ? -39.297 -6.822 -22.810 1.00 38.62 156 CYS A O 1
ATOM 1221 N N . SER A 1 157 ? -41.267 -7.569 -22.075 1.00 44.84 157 SER A N 1
ATOM 1222 C CA . SER A 1 157 ? -40.707 -8.350 -20.946 1.00 44.84 157 SER A CA 1
ATOM 1223 C C . SER A 1 157 ? -41.081 -9.835 -21.007 1.00 44.84 157 SER A C 1
ATOM 1225 O O . SER A 1 157 ? -40.813 -10.585 -20.077 1.00 44.84 157 SER A O 1
ATOM 1227 N N . THR A 1 158 ? -41.657 -10.305 -22.114 1.00 56.06 158 THR A N 1
ATOM 1228 C CA . THR A 1 158 ? -42.177 -11.679 -22.238 1.00 56.06 158 THR A CA 1
ATOM 1229 C C . THR A 1 158 ? -41.822 -12.337 -23.575 1.00 56.06 158 THR A C 1
ATOM 1231 O O . THR A 1 158 ? -42.570 -13.164 -24.079 1.00 56.06 158 THR A O 1
ATOM 1234 N N . ALA A 1 159 ? -40.659 -12.010 -24.151 1.00 47.50 159 ALA A N 1
ATOM 1235 C CA . ALA A 1 159 ? -40.157 -12.668 -25.368 1.00 47.50 159 ALA A CA 1
ATOM 1236 C C . ALA A 1 159 ? -38.727 -13.234 -25.245 1.00 47.50 159 ALA A C 1
ATOM 1238 O O . ALA A 1 159 ? -38.145 -13.646 -26.242 1.00 47.50 159 ALA A O 1
ATOM 1239 N N . PHE A 1 160 ? -38.168 -13.312 -24.031 1.00 40.41 160 PHE A N 1
ATOM 1240 C CA . PHE A 1 160 ? -36.879 -13.984 -23.783 1.00 40.41 160 PHE A CA 1
ATOM 1241 C C . PHE A 1 160 ? -36.996 -15.351 -23.094 1.00 40.41 160 PHE A C 1
ATOM 1243 O O . PHE A 1 160 ? -35.997 -16.052 -22.975 1.00 40.41 160 PHE A O 1
ATOM 1250 N N . VAL A 1 161 ? -38.198 -15.775 -22.691 1.00 50.44 161 VAL A N 1
ATOM 1251 C CA . VAL A 1 161 ? -38.396 -17.057 -21.983 1.00 50.44 161 VAL A CA 1
ATOM 1252 C C . VAL A 1 161 ? -38.940 -18.169 -22.898 1.00 50.44 161 VAL A C 1
ATOM 1254 O O . VAL A 1 161 ? -38.900 -19.340 -22.539 1.00 50.44 161 VAL A O 1
ATOM 1257 N N . SER A 1 162 ? -39.337 -17.859 -24.136 1.00 45.06 162 SER A N 1
ATOM 1258 C CA . SER A 1 162 ? -39.999 -18.837 -25.020 1.00 45.06 162 SER A CA 1
ATOM 1259 C C . SER A 1 162 ? -39.091 -19.494 -26.075 1.00 45.06 162 SER A C 1
ATOM 1261 O O . SER A 1 162 ? -39.569 -20.298 -26.866 1.00 45.06 162 SER A O 1
ATOM 1263 N N . ILE A 1 163 ? -37.775 -19.232 -26.060 1.00 46.25 163 ILE A N 1
ATOM 1264 C CA . ILE A 1 163 ? -36.764 -19.963 -26.863 1.00 46.25 163 ILE A CA 1
ATOM 1265 C C . ILE A 1 163 ? -35.838 -20.758 -25.924 1.00 46.25 163 ILE A C 1
ATOM 1267 O O . ILE A 1 163 ? -34.619 -20.718 -26.028 1.00 46.25 163 ILE A O 1
ATOM 1271 N N . TRP A 1 164 ? -36.409 -21.445 -24.934 1.00 48.84 164 TRP A N 1
ATOM 1272 C CA . TRP A 1 164 ? -35.660 -22.375 -24.071 1.00 48.84 164 TRP A CA 1
ATOM 1273 C C . TRP A 1 164 ? -36.383 -23.703 -23.816 1.00 48.84 164 TRP A C 1
ATOM 1275 O O . TRP A 1 164 ? -35.876 -24.549 -23.087 1.00 48.84 164 TRP A O 1
ATOM 1285 N N . LEU A 1 165 ? -37.534 -23.931 -24.456 1.00 50.97 165 LEU A N 1
ATOM 1286 C CA . LEU A 1 165 ? -38.386 -25.096 -24.196 1.00 50.97 165 LEU A CA 1
ATOM 1287 C C . LEU A 1 165 ? -38.532 -26.061 -25.379 1.00 50.97 165 LEU A C 1
ATOM 1289 O O . LEU A 1 165 ? -39.520 -26.777 -25.452 1.00 50.97 165 LEU A O 1
ATOM 1293 N N . LEU A 1 166 ? -37.548 -26.131 -26.284 1.00 49.22 166 LEU A N 1
ATOM 1294 C CA . LEU A 1 166 ? -37.554 -27.136 -27.365 1.00 49.22 166 LEU A CA 1
ATOM 1295 C C . LEU A 1 166 ? -36.205 -27.807 -27.665 1.00 49.22 166 LEU A C 1
ATOM 1297 O O . LEU A 1 166 ? -36.122 -28.618 -28.577 1.00 49.22 166 LEU A O 1
ATOM 1301 N N . ASN A 1 167 ? -35.159 -27.563 -26.873 1.00 46.38 167 ASN A N 1
ATOM 1302 C CA . ASN A 1 167 ? -33.922 -28.339 -26.959 1.00 46.38 167 ASN A CA 1
ATOM 1303 C C . ASN A 1 167 ? -33.514 -28.769 -25.555 1.00 46.38 167 ASN A C 1
ATOM 1305 O O . ASN A 1 167 ? -33.004 -27.960 -24.784 1.00 46.38 167 ASN A O 1
ATOM 1309 N N . GLY A 1 168 ? -33.760 -30.039 -25.226 1.00 51.09 168 GLY A N 1
ATOM 1310 C CA . GLY A 1 168 ? -33.391 -30.694 -23.969 1.00 51.09 168 GLY A CA 1
ATOM 1311 C C . GLY A 1 168 ? -31.877 -30.789 -23.763 1.00 51.09 168 GLY A C 1
ATOM 1312 O O . GLY A 1 168 ? -31.313 -31.877 -23.673 1.00 51.09 168 GLY A O 1
ATOM 1313 N N . PHE A 1 169 ? -31.201 -29.647 -23.670 1.00 48.88 169 PHE A N 1
ATOM 1314 C CA . PHE A 1 169 ? -29.796 -29.552 -23.315 1.00 48.88 169 PHE A CA 1
ATOM 1315 C C . PHE A 1 169 ? -29.701 -29.449 -21.794 1.00 48.88 169 PHE A C 1
ATOM 1317 O O . PHE A 1 169 ? -29.587 -28.374 -21.208 1.00 48.88 169 PHE A O 1
ATOM 1324 N N . SER A 1 170 ? -29.822 -30.607 -21.144 1.00 50.91 170 SER A N 1
ATOM 1325 C CA . SER A 1 170 ? -29.662 -30.745 -19.699 1.00 50.91 170 SER A CA 1
ATOM 1326 C C . SER A 1 170 ? -28.362 -30.068 -19.249 1.00 50.91 170 SER A C 1
ATOM 1328 O O . SER A 1 170 ? -27.277 -30.383 -19.745 1.00 50.91 170 SER A O 1
ATOM 1330 N N . ILE A 1 171 ? -28.459 -29.157 -18.277 1.00 56.28 171 ILE A N 1
ATOM 1331 C CA . ILE A 1 171 ? -27.328 -28.470 -17.618 1.00 56.28 171 ILE A CA 1
ATOM 1332 C C . ILE A 1 171 ? -26.271 -29.485 -17.131 1.00 56.28 171 ILE A C 1
ATOM 1334 O O . ILE A 1 171 ? -25.072 -29.198 -17.093 1.00 56.28 171 ILE A O 1
ATOM 1338 N N . SER A 1 172 ? -26.703 -30.722 -16.867 1.00 55.03 172 SER A N 1
ATOM 1339 C CA . SER A 1 172 ? -25.857 -31.861 -16.511 1.00 55.03 172 SER A CA 1
ATOM 1340 C C . SER A 1 172 ? -24.810 -32.204 -17.587 1.00 55.03 172 SER A C 1
ATOM 1342 O O . SER A 1 172 ? -23.672 -32.556 -17.268 1.00 55.03 172 SER A O 1
ATOM 1344 N N . THR A 1 173 ? -25.131 -32.034 -18.873 1.00 56.38 173 THR A N 1
ATOM 1345 C CA . THR A 1 173 ? -24.227 -32.350 -19.992 1.00 56.38 173 THR A CA 1
ATOM 1346 C C . THR A 1 173 ? -23.131 -31.294 -20.156 1.00 56.38 173 THR A C 1
ATOM 1348 O O . THR A 1 173 ? -21.972 -31.631 -20.410 1.00 56.38 173 THR A O 1
ATOM 1351 N N . ALA A 1 174 ? -23.456 -30.016 -19.936 1.00 56.72 174 ALA A N 1
ATOM 1352 C CA . ALA A 1 174 ? -22.490 -28.917 -19.991 1.00 56.72 174 ALA A CA 1
ATOM 1353 C C . ALA A 1 174 ? -21.473 -28.988 -18.837 1.00 56.72 174 ALA A C 1
ATOM 1355 O O . ALA A 1 174 ? -20.272 -28.802 -19.053 1.00 56.72 174 ALA A O 1
ATOM 1356 N N . ILE A 1 175 ? -21.925 -29.354 -17.632 1.00 57.72 175 ILE A N 1
ATOM 1357 C CA . ILE A 1 175 ? -21.047 -29.570 -16.472 1.00 57.72 175 ILE A CA 1
ATOM 1358 C C . ILE A 1 175 ? -20.146 -30.793 -16.698 1.00 57.72 175 ILE A C 1
ATOM 1360 O O . ILE A 1 175 ? -18.937 -30.713 -16.460 1.00 57.72 175 ILE A O 1
ATOM 1364 N N . ARG A 1 176 ? -20.677 -31.894 -17.255 1.00 54.53 176 ARG A N 1
ATOM 1365 C CA . ARG A 1 176 ? -19.866 -33.071 -17.626 1.00 54.53 176 ARG A CA 1
ATOM 1366 C C . ARG A 1 176 ? -18.779 -32.736 -18.655 1.00 54.53 176 ARG A C 1
ATOM 1368 O O . ARG A 1 176 ? -17.644 -33.187 -18.498 1.00 54.53 176 ARG A O 1
ATOM 1375 N N . GLN A 1 177 ? -19.063 -31.901 -19.657 1.00 56.44 177 GLN A N 1
ATOM 1376 C CA . GLN A 1 177 ? -18.039 -31.466 -20.619 1.00 56.44 177 GLN A CA 1
ATOM 1377 C C . GLN A 1 177 ? -17.007 -30.494 -20.018 1.00 56.44 177 GLN A C 1
ATOM 1379 O O . GLN A 1 177 ? -15.834 -30.520 -20.406 1.00 56.44 177 GLN A O 1
ATOM 1384 N N . PHE A 1 178 ? -17.397 -29.666 -19.046 1.00 54.19 178 PHE A N 1
ATOM 1385 C CA . PHE A 1 178 ? -16.483 -28.740 -18.371 1.00 54.19 178 PHE A CA 1
ATOM 1386 C C . PHE A 1 178 ? -15.496 -29.465 -17.439 1.00 54.19 178 PHE A C 1
ATOM 1388 O O . PHE A 1 178 ? -14.299 -29.157 -17.439 1.00 54.19 178 PHE A O 1
ATOM 1395 N N . VAL A 1 179 ? -15.960 -30.491 -16.716 1.00 56.38 179 VAL A N 1
ATOM 1396 C CA . VAL A 1 179 ? -15.112 -31.337 -15.855 1.00 56.38 179 VAL A CA 1
ATOM 1397 C C . VAL A 1 179 ? -14.097 -32.140 -16.684 1.00 56.38 179 VAL A C 1
ATOM 1399 O O . VAL A 1 179 ? -12.921 -32.208 -16.323 1.00 56.38 179 VAL A O 1
ATOM 1402 N N . GLN A 1 180 ? -14.495 -32.645 -17.856 1.00 54.09 180 GLN A N 1
ATOM 1403 C CA . GLN A 1 180 ? -13.606 -33.393 -18.758 1.00 54.09 180 GLN A CA 1
ATOM 1404 C C . GLN A 1 180 ? -12.476 -32.533 -19.361 1.00 54.09 180 GLN A C 1
ATOM 1406 O O . GLN A 1 180 ? -11.339 -32.991 -19.500 1.00 54.09 180 GLN A O 1
ATOM 1411 N N . ARG A 1 181 ? -12.733 -31.254 -19.676 1.00 57.28 181 ARG A N 1
ATOM 1412 C CA . ARG A 1 181 ? -11.704 -30.351 -20.238 1.00 57.28 181 ARG A CA 1
ATOM 1413 C C . ARG A 1 181 ? -10.646 -29.931 -19.216 1.00 57.28 181 ARG A C 1
ATOM 1415 O O . ARG A 1 181 ? -9.486 -29.745 -19.588 1.00 57.28 181 ARG A O 1
ATOM 1422 N N . LYS A 1 182 ? -11.015 -29.804 -17.937 1.00 54.62 182 LYS A N 1
ATOM 1423 C CA . LYS A 1 182 ? -10.079 -29.431 -16.864 1.00 54.62 182 LYS A CA 1
ATOM 1424 C C . LYS A 1 182 ? -9.158 -30.596 -16.482 1.00 54.62 182 LYS A C 1
ATOM 1426 O O . LYS A 1 182 ? -7.964 -30.380 -16.287 1.00 54.62 182 LYS A O 1
ATOM 1431 N N . GLN A 1 183 ? -9.683 -31.823 -16.493 1.00 55.09 183 GLN A N 1
ATOM 1432 C CA . GLN A 1 183 ? -8.899 -33.034 -16.230 1.00 55.09 183 GLN A CA 1
ATOM 1433 C C . GLN A 1 183 ? -7.855 -33.315 -17.319 1.00 55.09 183 GLN A C 1
ATOM 1435 O O . GLN A 1 183 ? -6.727 -33.667 -16.994 1.00 55.09 183 GLN A O 1
ATOM 1440 N N . ARG A 1 184 ? -8.147 -33.055 -18.603 1.00 60.56 184 ARG A N 1
ATOM 1441 C CA . ARG A 1 184 ? -7.162 -33.266 -19.686 1.00 60.56 184 ARG A CA 1
ATOM 1442 C C . ARG A 1 184 ? -5.905 -32.406 -19.560 1.00 60.56 184 ARG A C 1
ATOM 1444 O O . ARG A 1 184 ? -4.821 -32.890 -19.860 1.00 60.56 184 ARG A O 1
ATOM 1451 N N . ARG A 1 185 ? -6.018 -31.152 -19.108 1.00 65.62 185 ARG A N 1
ATOM 1452 C CA . ARG A 1 185 ? -4.844 -30.274 -18.933 1.00 65.62 185 ARG A CA 1
ATOM 1453 C C . ARG A 1 185 ? -3.979 -30.703 -17.754 1.00 65.62 185 ARG A C 1
ATOM 1455 O O . ARG A 1 185 ? -2.759 -30.676 -17.866 1.00 65.62 185 ARG A O 1
ATOM 1462 N N . LEU A 1 186 ? -4.609 -31.137 -16.663 1.00 72.88 186 LEU A N 1
ATOM 1463 C CA . LEU A 1 186 ? -3.890 -31.670 -15.511 1.00 72.88 186 LEU A CA 1
ATOM 1464 C C . LEU A 1 186 ? -3.218 -33.006 -15.856 1.00 72.88 186 LEU A C 1
ATOM 1466 O O . LEU A 1 186 ? -2.050 -33.192 -15.536 1.00 72.88 186 LEU A O 1
ATOM 1470 N N . PHE A 1 187 ? -3.899 -33.878 -16.603 1.00 74.25 187 PHE A N 1
ATOM 1471 C CA . PHE A 1 187 ? -3.336 -35.144 -17.071 1.00 74.25 187 PHE A CA 1
ATOM 1472 C C . PHE A 1 187 ? -2.152 -34.927 -18.019 1.00 74.25 187 PHE A C 1
ATOM 1474 O O . PHE A 1 187 ? -1.122 -35.570 -17.865 1.00 74.25 187 PHE A O 1
ATOM 1481 N N . HIS A 1 188 ? -2.241 -33.961 -18.942 1.00 75.69 188 HIS A N 1
ATOM 1482 C CA . HIS A 1 188 ? -1.114 -33.604 -19.808 1.00 75.69 188 HIS A CA 1
ATOM 1483 C C . HIS A 1 188 ? 0.061 -33.026 -19.010 1.00 75.69 188 HIS A C 1
ATOM 1485 O O . HIS A 1 188 ? 1.212 -33.309 -19.330 1.00 75.69 188 HIS A O 1
ATOM 1491 N N . PHE A 1 189 ? -0.205 -32.229 -17.971 1.00 80.94 189 PHE A N 1
ATOM 1492 C CA . PHE A 1 189 ? 0.844 -31.675 -17.116 1.00 80.94 189 PHE A CA 1
ATOM 1493 C C . PHE A 1 189 ? 1.543 -32.768 -16.302 1.00 80.94 189 PHE A C 1
ATOM 1495 O O . PHE A 1 189 ? 2.767 -32.841 -16.315 1.00 80.94 189 PHE A O 1
ATOM 1502 N N . ILE A 1 190 ? 0.777 -33.667 -15.676 1.00 83.25 190 ILE A N 1
ATOM 1503 C CA . ILE A 1 190 ? 1.308 -34.812 -14.922 1.00 83.25 190 ILE A CA 1
ATOM 1504 C C . ILE A 1 190 ? 2.075 -35.761 -15.852 1.00 83.25 190 ILE A C 1
ATOM 1506 O O . ILE A 1 190 ? 3.179 -36.179 -15.517 1.00 83.25 190 ILE A O 1
ATOM 1510 N N . PHE A 1 191 ? 1.548 -36.048 -17.045 1.00 86.56 191 PHE A N 1
ATOM 1511 C CA . PHE A 1 191 ? 2.206 -36.908 -18.029 1.00 86.56 191 PHE A CA 1
ATOM 1512 C C . PHE A 1 191 ? 3.530 -36.312 -18.525 1.00 86.56 191 PHE A C 1
ATOM 1514 O O . PHE A 1 191 ? 4.544 -37.006 -18.555 1.00 86.56 191 PHE A O 1
ATOM 1521 N N . ASN A 1 192 ? 3.560 -35.015 -18.854 1.00 85.81 192 ASN A N 1
ATOM 1522 C CA . ASN A 1 192 ? 4.801 -34.346 -19.259 1.00 85.81 192 ASN A CA 1
ATOM 1523 C C . ASN A 1 192 ? 5.799 -34.228 -18.102 1.00 85.81 192 ASN A C 1
ATOM 1525 O O . ASN A 1 192 ? 6.998 -34.385 -18.320 1.00 85.81 192 ASN A O 1
ATOM 1529 N N . PHE A 1 193 ? 5.322 -33.998 -16.876 1.00 86.44 193 PHE A N 1
ATOM 1530 C CA . PHE A 1 193 ? 6.169 -33.976 -15.686 1.00 86.44 193 PHE A CA 1
ATOM 1531 C C . PHE A 1 193 ? 6.810 -35.345 -15.431 1.00 86.44 193 PHE A C 1
ATOM 1533 O O . PHE A 1 193 ? 8.018 -35.430 -15.221 1.00 86.44 193 PHE A O 1
ATOM 1540 N N . TRP A 1 194 ? 6.030 -36.423 -15.536 1.00 90.44 194 TRP A N 1
ATOM 1541 C CA . TRP A 1 194 ? 6.528 -37.790 -15.399 1.00 90.44 194 TRP A CA 1
ATOM 1542 C C . TRP A 1 194 ? 7.526 -38.150 -16.509 1.00 90.44 194 TRP A C 1
ATOM 1544 O O . TRP A 1 194 ? 8.614 -38.643 -16.221 1.00 90.44 194 TRP A O 1
ATOM 1554 N N . LEU A 1 195 ? 7.224 -37.816 -17.769 1.00 89.56 195 LEU A N 1
ATOM 1555 C CA . LEU A 1 195 ? 8.125 -38.054 -18.902 1.00 89.56 195 LEU A CA 1
ATOM 1556 C C . LEU A 1 195 ? 9.451 -37.285 -18.764 1.00 89.56 195 LEU A C 1
ATOM 1558 O O . LEU A 1 195 ? 10.517 -37.818 -19.081 1.00 89.56 195 LEU A O 1
ATOM 1562 N N . PHE A 1 196 ? 9.399 -36.046 -18.267 1.00 91.62 196 PHE A N 1
ATOM 1563 C CA . PHE A 1 196 ? 10.589 -35.247 -17.981 1.00 91.62 196 PHE A CA 1
ATOM 1564 C C . PHE A 1 196 ? 11.434 -35.878 -16.869 1.00 91.62 196 PHE A C 1
ATOM 1566 O O . PHE A 1 196 ? 12.647 -36.019 -17.024 1.00 91.62 196 PHE A O 1
ATOM 1573 N N . HIS A 1 197 ? 10.796 -36.324 -15.784 1.00 88.12 197 HIS A N 1
ATOM 1574 C CA . HIS A 1 197 ? 11.491 -36.957 -14.666 1.00 88.12 197 HIS A CA 1
ATOM 1575 C C . HIS A 1 197 ? 12.142 -38.287 -15.071 1.00 88.12 197 HIS A C 1
ATOM 1577 O O . HIS A 1 197 ? 13.305 -38.527 -14.751 1.00 88.12 197 HIS A O 1
ATOM 1583 N N . SER A 1 198 ? 11.451 -39.117 -15.859 1.00 89.00 198 SER A N 1
ATOM 1584 C CA . SER A 1 198 ? 12.016 -40.366 -16.386 1.00 89.00 198 SER A CA 1
ATOM 1585 C C . SER A 1 198 ? 13.214 -40.113 -17.308 1.00 89.00 198 SER A C 1
ATOM 1587 O O . SER A 1 198 ? 14.224 -40.810 -17.206 1.00 89.00 198 SER A O 1
ATOM 1589 N N . ARG A 1 199 ? 13.163 -39.082 -18.166 1.00 90.62 199 ARG A N 1
ATOM 1590 C CA . ARG A 1 199 ? 14.312 -38.673 -18.996 1.00 90.62 199 ARG A CA 1
ATOM 1591 C C . ARG A 1 199 ? 15.494 -38.183 -18.161 1.00 90.62 199 ARG A C 1
ATOM 1593 O O . ARG A 1 199 ? 16.634 -38.515 -18.480 1.00 90.62 199 ARG A O 1
ATOM 1600 N N . LEU A 1 200 ? 15.235 -37.442 -17.086 1.00 90.38 200 LEU A N 1
ATOM 1601 C CA . LEU A 1 200 ? 16.274 -36.967 -16.173 1.00 90.38 200 LEU A CA 1
ATOM 1602 C C . LEU A 1 200 ? 16.949 -38.129 -15.427 1.00 90.38 200 LEU A C 1
ATOM 1604 O O . LEU A 1 200 ? 18.172 -38.148 -15.297 1.00 90.38 200 LEU A O 1
ATOM 1608 N N . LEU A 1 201 ? 16.175 -39.131 -15.001 1.00 89.88 201 LEU A N 1
ATOM 1609 C CA . LEU A 1 201 ? 16.702 -40.348 -14.375 1.00 89.88 201 LEU A CA 1
ATOM 1610 C C . LEU A 1 201 ? 17.555 -41.171 -15.349 1.00 89.88 201 LEU A C 1
ATOM 1612 O O . LEU A 1 201 ? 18.655 -41.592 -14.992 1.00 89.88 201 LEU A O 1
ATOM 1616 N N . LEU A 1 202 ? 17.100 -41.344 -16.594 1.00 89.62 202 LEU A N 1
ATOM 1617 C CA . LEU A 1 202 ? 17.879 -41.989 -17.658 1.00 89.62 202 LEU A CA 1
ATOM 1618 C C . LEU A 1 202 ? 19.197 -41.251 -17.926 1.00 89.62 202 LEU A C 1
ATOM 1620 O O . LEU A 1 202 ? 20.248 -41.883 -18.033 1.00 89.62 202 LEU A O 1
ATOM 1624 N N . TRP A 1 203 ? 19.161 -39.918 -17.975 1.00 89.31 203 TRP A N 1
ATOM 1625 C CA . TRP A 1 203 ? 20.361 -39.100 -18.149 1.00 89.31 203 TRP A CA 1
ATOM 1626 C C . TRP A 1 203 ? 21.324 -39.228 -16.961 1.00 89.31 203 TRP A C 1
ATOM 1628 O O . TRP A 1 203 ? 22.526 -39.404 -17.159 1.00 89.31 203 TRP A O 1
ATOM 1638 N N . SER A 1 204 ? 20.806 -39.244 -15.730 1.00 85.75 204 SER A N 1
ATOM 1639 C CA . SER A 1 204 ? 21.603 -39.454 -14.514 1.00 85.75 204 SER A CA 1
ATOM 1640 C C . SER A 1 204 ? 22.276 -40.834 -14.489 1.00 85.75 204 SER A C 1
ATOM 1642 O O . SER A 1 204 ? 23.466 -40.948 -14.181 1.00 85.75 204 SER A O 1
ATOM 1644 N N . LEU A 1 205 ? 21.554 -41.889 -14.883 1.00 87.75 205 LEU A N 1
ATOM 1645 C CA . LEU A 1 205 ? 22.101 -43.244 -15.000 1.00 87.75 205 LEU A CA 1
ATOM 1646 C C . LEU A 1 205 ? 23.177 -43.335 -16.088 1.00 87.75 205 LEU A C 1
ATOM 1648 O O . LEU A 1 205 ? 24.223 -43.952 -15.871 1.00 87.75 205 LEU A O 1
ATOM 1652 N N . HIS A 1 206 ? 22.952 -42.689 -17.234 1.00 89.19 206 HIS A N 1
ATOM 1653 C CA . HIS A 1 206 ? 23.929 -42.621 -18.318 1.00 89.19 206 HIS A CA 1
ATOM 1654 C C . HIS A 1 206 ? 25.207 -41.891 -17.880 1.00 89.19 206 HIS A C 1
ATOM 1656 O O . HIS A 1 206 ? 26.309 -42.402 -18.084 1.00 89.19 206 HIS A O 1
ATOM 1662 N N . TRP A 1 207 ? 25.071 -40.759 -17.184 1.00 81.38 207 TRP A N 1
ATOM 1663 C CA . TRP A 1 207 ? 26.202 -40.014 -16.628 1.00 81.38 207 TRP A CA 1
ATOM 1664 C C . TRP A 1 207 ? 26.992 -40.834 -15.604 1.00 81.38 207 TRP A C 1
ATOM 1666 O O . TRP A 1 207 ? 28.223 -40.877 -15.641 1.00 81.38 207 TRP A O 1
ATOM 1676 N N . ARG A 1 208 ? 26.297 -41.566 -14.724 1.00 80.25 208 ARG A N 1
ATOM 1677 C CA . ARG A 1 208 ? 26.938 -42.453 -13.744 1.00 80.25 208 ARG A CA 1
ATOM 1678 C C . ARG A 1 208 ? 27.692 -43.606 -14.422 1.00 80.25 208 ARG A C 1
ATOM 1680 O O . ARG A 1 208 ? 28.743 -44.013 -13.931 1.00 80.25 208 ARG A O 1
ATOM 1687 N N . ARG A 1 209 ? 27.199 -44.117 -15.557 1.00 80.69 209 ARG A N 1
ATOM 1688 C CA . ARG A 1 209 ? 27.894 -45.140 -16.360 1.00 80.69 209 ARG A CA 1
ATOM 1689 C C . ARG A 1 209 ? 29.145 -44.574 -17.041 1.00 80.69 209 ARG A C 1
ATOM 1691 O O . ARG A 1 209 ? 30.206 -45.180 -16.917 1.00 80.69 209 ARG A O 1
ATOM 1698 N N . LEU A 1 210 ? 29.046 -43.398 -17.664 1.00 80.69 210 LEU A N 1
ATOM 1699 C CA . LEU A 1 210 ? 30.184 -42.685 -18.264 1.00 80.69 210 LEU A CA 1
ATOM 1700 C C . LEU A 1 210 ? 31.279 -42.371 -17.235 1.00 80.69 210 LEU A C 1
ATOM 1702 O O . LEU A 1 210 ? 32.458 -42.618 -17.484 1.00 80.69 210 LEU A O 1
ATOM 1706 N N . SER A 1 211 ? 30.893 -41.912 -16.044 1.00 79.06 211 SER A N 1
ATOM 1707 C CA . SER A 1 211 ? 31.833 -41.609 -14.960 1.00 79.06 211 SER A CA 1
ATOM 1708 C C . SER A 1 211 ? 32.621 -42.841 -14.490 1.00 79.06 211 SER A C 1
ATOM 1710 O O . SER A 1 211 ? 33.816 -42.742 -14.219 1.00 79.06 211 SER A O 1
ATOM 1712 N N . LYS A 1 212 ? 32.002 -44.029 -14.453 1.00 77.56 212 LYS A N 1
ATOM 1713 C CA . LYS A 1 212 ? 32.720 -45.274 -14.127 1.00 77.56 212 LYS A CA 1
ATOM 1714 C C . LYS A 1 212 ? 33.708 -45.677 -15.221 1.00 77.56 212 LYS A C 1
ATOM 1716 O O . LYS A 1 212 ? 34.803 -46.137 -14.914 1.00 77.56 212 LYS A O 1
ATOM 1721 N N . THR A 1 213 ? 33.351 -45.487 -16.492 1.00 76.94 213 THR A N 1
ATOM 1722 C CA . THR A 1 213 ? 34.257 -45.813 -17.605 1.00 76.94 213 THR A CA 1
ATOM 1723 C C . THR A 1 213 ? 35.483 -44.905 -17.645 1.00 76.94 213 THR A C 1
ATOM 1725 O O . THR A 1 213 ? 36.586 -45.398 -17.877 1.00 76.94 213 THR A O 1
ATOM 1728 N N . THR A 1 214 ? 35.329 -43.610 -17.347 1.00 72.88 214 THR A N 1
ATOM 1729 C CA . THR A 1 214 ? 36.460 -42.671 -17.310 1.00 72.88 214 THR A CA 1
ATOM 1730 C C . THR A 1 214 ? 37.385 -42.938 -16.124 1.00 72.88 214 THR A C 1
ATOM 1732 O O . THR A 1 214 ? 38.601 -42.946 -16.298 1.00 72.88 214 THR A O 1
ATOM 1735 N N . GLN A 1 215 ? 36.835 -43.256 -14.947 1.00 70.69 215 GLN A N 1
ATOM 1736 C CA . GLN A 1 215 ? 37.623 -43.663 -13.776 1.00 70.69 215 GLN A CA 1
ATOM 1737 C C . GLN A 1 215 ? 38.423 -44.950 -14.035 1.00 70.69 215 GLN A C 1
ATOM 1739 O O . GLN A 1 215 ? 39.620 -45.005 -13.752 1.00 70.69 215 GLN A O 1
ATOM 1744 N N . ASN A 1 216 ? 37.807 -45.959 -14.658 1.00 77.25 216 ASN A N 1
ATOM 1745 C CA . ASN A 1 216 ? 38.500 -47.199 -15.017 1.00 77.25 216 ASN A CA 1
ATOM 1746 C C . ASN A 1 216 ? 39.624 -46.969 -16.039 1.00 77.25 216 ASN A C 1
ATOM 1748 O O . ASN A 1 216 ? 40.683 -47.590 -15.938 1.00 77.25 216 ASN A O 1
ATOM 1752 N N . TRP A 1 217 ? 39.421 -46.067 -17.005 1.00 76.19 217 TRP A N 1
ATOM 1753 C CA . TRP A 1 217 ? 40.455 -45.704 -17.976 1.00 76.19 217 TRP A CA 1
ATOM 1754 C C . TRP A 1 217 ? 41.648 -45.003 -17.312 1.00 76.19 217 TRP A C 1
ATOM 1756 O O . TRP A 1 217 ? 42.793 -45.385 -17.561 1.00 76.19 217 TRP A O 1
ATOM 1766 N N . CYS A 1 218 ? 41.394 -44.052 -16.405 1.00 73.69 218 CYS A N 1
ATOM 1767 C CA . CYS A 1 218 ? 42.446 -43.394 -15.627 1.00 73.69 218 CYS A CA 1
ATOM 1768 C C . CYS A 1 218 ? 43.234 -44.390 -14.765 1.00 73.69 218 CYS A C 1
ATOM 1770 O O . CYS A 1 218 ? 44.463 -44.403 -14.822 1.00 73.69 218 CYS A O 1
ATOM 1772 N N . ASN A 1 219 ? 42.549 -45.279 -14.040 1.00 76.44 219 ASN A N 1
ATOM 1773 C CA . ASN A 1 219 ? 43.207 -46.278 -13.192 1.00 76.44 219 ASN A CA 1
ATOM 1774 C C . ASN A 1 219 ? 44.076 -47.253 -14.003 1.00 76.44 219 ASN A C 1
ATOM 1776 O O . ASN A 1 219 ? 45.191 -47.576 -13.592 1.00 76.44 219 ASN A O 1
ATOM 1780 N N . LYS A 1 220 ? 43.620 -47.670 -15.192 1.00 78.75 220 LYS A N 1
ATOM 1781 C CA . LYS A 1 220 ? 44.403 -48.542 -16.081 1.00 78.75 220 LYS A CA 1
ATOM 1782 C C . LYS A 1 220 ? 45.658 -47.847 -16.623 1.00 78.75 220 LYS A C 1
ATOM 1784 O O . LYS A 1 220 ? 46.703 -48.482 -16.738 1.00 78.75 220 LYS A O 1
ATOM 1789 N N . LYS A 1 221 ? 45.578 -46.544 -16.914 1.00 77.50 221 LYS A N 1
ATOM 1790 C CA . LYS A 1 221 ? 46.726 -45.746 -17.373 1.00 77.50 221 LYS A CA 1
ATOM 1791 C C . LYS A 1 221 ? 47.774 -45.563 -16.268 1.00 77.50 221 LYS A C 1
ATOM 1793 O O . LYS A 1 221 ? 48.961 -45.702 -16.538 1.00 77.50 221 LYS A O 1
ATOM 1798 N N . ILE A 1 222 ? 47.332 -45.333 -15.028 1.00 73.94 222 ILE A N 1
ATOM 1799 C CA . ILE A 1 222 ? 48.214 -45.203 -13.854 1.00 73.94 222 ILE A CA 1
ATOM 1800 C C . ILE A 1 222 ? 48.921 -46.531 -13.538 1.00 73.94 222 ILE A C 1
ATOM 1802 O O . ILE A 1 222 ? 50.116 -46.532 -13.261 1.00 73.94 222 ILE A O 1
ATOM 1806 N N . SER A 1 223 ? 48.216 -47.665 -13.615 1.00 75.56 223 SER A N 1
ATOM 1807 C CA . SER A 1 223 ? 48.818 -48.986 -13.374 1.00 75.56 223 SER A CA 1
ATOM 1808 C C . SER A 1 223 ? 49.875 -49.351 -14.423 1.00 75.56 223 SER A C 1
ATOM 1810 O O . SER A 1 223 ? 50.927 -49.870 -14.057 1.00 75.56 223 SER A O 1
ATOM 1812 N N . LYS A 1 224 ? 49.646 -49.023 -15.704 1.00 79.06 224 LYS A N 1
ATOM 1813 C CA . LYS A 1 224 ? 50.629 -49.271 -16.769 1.00 79.06 224 LYS A CA 1
ATOM 1814 C C . LYS A 1 224 ? 51.915 -48.453 -16.578 1.00 79.06 224 LYS A C 1
ATOM 1816 O O . LYS A 1 224 ? 52.997 -48.997 -16.737 1.00 79.06 224 LYS A O 1
ATOM 1821 N N . ALA A 1 225 ? 51.793 -47.192 -16.157 1.00 71.19 225 ALA A N 1
ATOM 1822 C CA . ALA A 1 225 ? 52.940 -46.318 -15.901 1.00 71.19 225 ALA A CA 1
ATOM 1823 C C . ALA A 1 225 ? 53.787 -46.731 -14.679 1.00 71.19 225 ALA A C 1
ATOM 1825 O O . ALA A 1 225 ? 54.939 -46.325 -14.573 1.00 71.19 225 ALA A O 1
ATOM 1826 N N . ARG A 1 226 ? 53.242 -47.521 -13.740 1.00 70.00 226 ARG A N 1
ATOM 1827 C CA . ARG A 1 226 ? 54.029 -48.059 -12.615 1.00 70.00 226 ARG A CA 1
ATOM 1828 C C . ARG A 1 226 ? 54.901 -49.241 -13.035 1.00 70.00 226 ARG A C 1
ATOM 1830 O O . ARG A 1 226 ? 56.059 -49.273 -12.658 1.00 70.00 226 ARG A O 1
ATOM 1837 N N . HIS A 1 227 ? 54.385 -50.142 -13.870 1.00 70.69 227 HIS A N 1
ATOM 1838 C CA . HIS A 1 227 ? 55.156 -51.298 -14.343 1.00 70.69 227 HIS A CA 1
ATOM 1839 C C . HIS A 1 227 ? 56.337 -50.934 -15.260 1.00 70.69 227 HIS A C 1
ATOM 1841 O O . HIS A 1 227 ? 57.312 -51.671 -15.282 1.00 70.69 227 HIS A O 1
ATOM 1847 N N . GLU A 1 228 ? 56.275 -49.816 -15.990 1.00 69.62 228 GLU A N 1
ATOM 1848 C CA . GLU A 1 228 ? 57.387 -49.334 -16.833 1.00 69.62 228 GLU A CA 1
ATOM 1849 C C . GLU A 1 228 ? 58.541 -48.691 -16.038 1.00 69.62 228 GLU A C 1
ATOM 1851 O O . GLU A 1 228 ? 59.602 -48.486 -16.610 1.00 69.62 228 GLU A O 1
ATOM 1856 N N . ASN A 1 229 ? 58.364 -48.380 -14.746 1.00 67.38 229 ASN A N 1
ATOM 1857 C CA . ASN A 1 229 ? 59.426 -47.802 -13.906 1.00 67.38 229 ASN A CA 1
ATOM 1858 C C . ASN A 1 229 ? 60.186 -48.844 -13.059 1.00 67.38 229 ASN A C 1
ATOM 1860 O O . ASN A 1 229 ? 61.182 -48.490 -12.437 1.00 67.38 229 ASN A O 1
ATOM 1864 N N . ASP A 1 230 ? 59.725 -50.100 -13.034 1.00 61.53 230 ASP A N 1
ATOM 1865 C CA . ASP A 1 230 ? 60.322 -51.198 -12.252 1.00 61.53 230 ASP A CA 1
ATOM 1866 C C . ASP A 1 230 ? 61.114 -52.202 -13.132 1.00 61.53 230 ASP A C 1
ATOM 1868 O O . ASP A 1 230 ? 61.466 -53.287 -12.669 1.00 61.53 230 ASP A O 1
ATOM 1872 N N . SER A 1 231 ? 61.370 -51.884 -14.411 1.00 57.06 231 SER A N 1
ATOM 1873 C CA . SER A 1 231 ? 62.212 -52.660 -15.353 1.00 57.06 231 SER A CA 1
ATOM 1874 C C . SER A 1 231 ? 63.392 -51.829 -15.833 1.00 57.06 231 SER A C 1
ATOM 1876 O O . SER A 1 231 ? 64.478 -52.423 -16.002 1.00 57.06 231 SER A O 1
#

Radius of gyration: 37.52 Å; chains: 1; bounding box: 112×94×82 Å

Organism: NCBI:txid467358

Foldseek 3Di:
DVVLVCCVVDPCVVVDPDCVNVVSVVVVVVCVVVVVVVLVVLVVVQVVVCVVPVDGDDDPNHHSVVVVVVVVVVVVVVVVVVVVVVVVVVVVVVVPDPPDDPPPPDDPPDDDDDDDDDDDDDDDDDDDDDDDDDDDDDDDDDDDDDDDDDDDDDDDPPDPPPVPPPDPPDPVVVVVVVVVVVVVVVVVVVVVVVVVVVVVVVVVVVVVVVVVVVVVVVVVVVVVVVVVVVD

pLDDT: mean 70.59, std 22.46, range [31.08, 97.81]

=== Feature glossary ===
Key to the feature types in this record:

Secondary structure (8-state, DSSP). Secondary structure is the local, repeating backbone conformation. DSSP classifies it into eight states by reading the hydrogen-bond network: three helix types (H, G, I), two β types (E, B), two non-regular types (T, S), and unstructured coil (-).

Backbone torsions (φ/ψ). Backbone dihedral angles. Every residue except chain termini has a φ (preceding-C → N → Cα → C) and a ψ (N → Cα → C → next-N). They are reported in degrees following the IUPAC sign convention. Secondary structure is essentially a statement about which (φ, ψ) basin each residue occupies.

Predicted aligned error. Predicted Aligned Error (PAE) is an AlphaFold confidence matrix: entry (i, j) is the expected error in the position of residue j, in ångströms, when the prediction is superimposed on the true structure at residue i. Low PAE within a block of residues means that block is internally rigid and well-predicted; high PAE between two blocks means their relative placement is uncertain even if each block individually is confident.

B-factor. B-factor (Debye–Waller factor) reflects atomic displacement in the crystal lattice. It is an experimental observable (units Å²), not a prediction; low values mean the atom is pinned down, high values mean it moves or is heterogeneous across the crystal.

Secondary structure (3-state, P-SEA). Three-state secondary structure (P-SEA) collapses the eight DSSP classes into helix (a), strand (b), and coil (c). P-SEA assigns these from Cα geometry alone — distances and angles — without requiring backbone oxygens, so it works on any Cα trace.

Sequence. Primary structure: the covalent order of the twenty standard amino acids along the backbone. Two proteins with the same sequence will (almost always) fold to the same structure; two with 30% identity often share a fold but not the details.

pLDDT. pLDDT is the predicted lDDT-Cα score: AlphaFold's confidence that the local environment of each residue (all inter-atomic distances within 15 Å) is correctly placed. It is a per-residue number between 0 and 100, with higher meaning more reliable.

InterPro / GO / CATH / organism. Functional annotations link the protein to curated databases. InterPro entries identify conserved domains and families by matching the sequence against member-database signatures (Pfam, PROSITE, CDD, …). Gene Ontology (GO) terms describe molecular function, biological process, and cellular component in a controlled vocabulary. CATH places the structure in a hierarchical fold classification (Class/Architecture/Topology/Homologous-superfamily). The organism is the source species.

Contact-map, Ramachandran, and PAE plots. Three diagnostic plots accompany the record. The Cα contact map visualizes the tertiary structure as a 2D adjacency matrix (8 Å cutoff, sequence-local contacts suppressed). The Ramachandran plot shows the distribution of backbone (φ, ψ) torsions, with points in the α and β basins reflecting secondary structure content. The PAE plot shows AlphaFold's inter-residue confidence as a color matrix.

mmCIF coordinates. The mmCIF table is the protein's shape written out atom by atom. For each backbone N, Cα, C, and carbonyl O, it records an (x, y, z) coordinate triple in Å plus the residue type, chain letter, and residue number.

Radius of gyration, Cα contacts, bounding box. Three whole-structure scalars: the radius of gyration (RMS distance of Cα from centroid, in Å), the count of Cα–Cα contacts (pairs closer than 8 Å and separated by more than four residues in sequence — i.e. tertiary, not local, contacts), and the bounding-box dimensions. Together they distinguish compact globular folds from extended fibres or disordered chains.

Foldseek 3Di. The Foldseek 3Di string encodes local tertiary geometry as a 20-letter alphabet — one character per residue — derived from the relative positions of nearby Cα atoms. Unlike the amino-acid sequence, 3Di is a direct function of the 3D structure, so two proteins with the same fold have similar 3Di strings even at low sequence identity.

Rendered structure images. Six rendered views show the 3D structure from the faces of a cube — i.e. along ±x, ±y, ±z. Rendering representation is drawn randomly per protein from cartoon (secondary-structure ribbons), sticks (backbone bonds), or molecular surface; coloring is either N→C rainbow (blue at the N-terminus through red at the C-terminus) or one color per chain.

Nearest PDB structures. The Foldseek neighbor list gives the closest experimentally determined structures in the PDB, ranked by structural alignment. TM-score near 1 means near-identical fold; near 0.3 means only rough topology match. This is how one finds what a novel AlphaFold prediction most resembles in the solved-structure universe.

Solvent-accessible surface area. SASA measures how much of the protein is reachable by solvent. It is computed by rolling a water-sized probe over the atomic surface and summing the exposed area (Å²). Per-residue SASA distinguishes core (buried, low SASA) from surface (exposed, high SASA) residues; total SASA is a whole-molecule size measure.